Protein AF-A0A1I0ZL30-F1 (afdb_monomer_lite)

Organism: NCBI:txid498292

pLDDT: mean 85.2, std 13.92, range [41.06, 98.5]

Structure (mmCIF, N/CA/C/O backbone):
data_AF-A0A1I0ZL30-F1
#
_entry.id   AF-A0A1I0ZL30-F1
#
loop_
_atom_site.group_PDB
_atom_site.id
_atom_site.type_symbol
_atom_site.label_atom_id
_atom_site.label_alt_id
_atom_site.label_comp_id
_atom_site.label_asym_id
_atom_site.label_entity_id
_atom_site.label_seq_id
_atom_site.pdbx_PDB_ins_code
_atom_site.Cartn_x
_atom_site.Cartn_y
_atom_site.Cartn_z
_atom_site.occupancy
_atom_site.B_iso_or_equiv
_atom_site.auth_seq_id
_atom_site.auth_comp_id
_atom_site.auth_asym_id
_atom_site.auth_atom_id
_atom_site.pdbx_PDB_model_num
ATOM 1 N N . MET A 1 1 ? -20.833 -16.170 14.973 1.00 77.94 1 MET A N 1
ATOM 2 C CA . MET A 1 1 ? -21.174 -15.176 13.922 1.00 77.94 1 MET A CA 1
ATOM 3 C C . MET A 1 1 ? -20.331 -13.897 13.992 1.00 77.94 1 MET A C 1
ATOM 5 O O . MET A 1 1 ? -19.799 -13.516 12.960 1.00 77.94 1 MET A O 1
ATOM 9 N N . LYS A 1 2 ? -20.141 -13.258 15.164 1.00 87.00 2 LYS A N 1
ATOM 10 C CA . LYS A 1 2 ? -19.355 -12.005 15.292 1.00 87.00 2 LYS A CA 1
ATOM 11 C C . LYS A 1 2 ? -17.908 -12.102 14.773 1.00 87.00 2 LYS A C 1
ATOM 13 O O . LYS A 1 2 ? -17.479 -11.229 14.035 1.00 87.00 2 LYS A O 1
ATOM 18 N N . TYR A 1 3 ? -17.199 -13.188 15.087 1.00 92.50 3 TYR A N 1
ATOM 19 C CA . TYR A 1 3 ? -15.837 -13.437 14.593 1.00 92.50 3 TYR A CA 1
ATOM 20 C C . TYR A 1 3 ? -15.750 -13.464 13.061 1.00 92.50 3 TYR A C 1
ATOM 22 O O . TYR A 1 3 ? -14.974 -12.717 12.475 1.00 92.50 3 TYR A O 1
ATOM 30 N N . LEU A 1 4 ? -16.598 -14.269 12.411 1.00 94.44 4 LEU A N 1
ATOM 31 C CA . LEU A 1 4 ? -16.643 -14.367 10.951 1.00 94.44 4 LEU A CA 1
ATOM 32 C C . LEU A 1 4 ? -17.023 -13.027 10.303 1.00 94.44 4 LEU A C 1
ATOM 34 O O . LEU A 1 4 ? -16.406 -12.635 9.320 1.00 94.44 4 LEU A O 1
ATOM 38 N N . LYS A 1 5 ? -17.988 -12.297 10.882 1.00 94.38 5 LYS A N 1
ATOM 39 C CA . LYS A 1 5 ? -18.363 -10.953 10.416 1.00 94.38 5 LYS A CA 1
ATOM 40 C C . LYS A 1 5 ? -17.163 -10.000 10.458 1.00 94.38 5 LYS A C 1
ATOM 42 O O . LYS A 1 5 ? -16.854 -9.392 9.443 1.00 94.38 5 LYS A O 1
ATOM 47 N N . ASN A 1 6 ? -16.468 -9.906 11.594 1.00 94.62 6 ASN A N 1
ATOM 48 C CA . ASN A 1 6 ? -15.282 -9.058 11.746 1.00 94.62 6 ASN A CA 1
ATOM 49 C C . ASN A 1 6 ? -14.181 -9.422 10.744 1.00 94.62 6 ASN A C 1
ATOM 51 O O . ASN A 1 6 ? -13.607 -8.527 10.128 1.00 94.62 6 ASN A O 1
ATOM 55 N N . PHE A 1 7 ? -13.926 -10.720 10.557 1.00 97.06 7 PHE A N 1
ATOM 56 C CA . PHE A 1 7 ? -12.958 -11.202 9.575 1.00 97.06 7 PHE A CA 1
ATOM 57 C C . PHE A 1 7 ? -13.323 -10.759 8.155 1.00 97.06 7 PHE A C 1
ATOM 59 O O . PHE A 1 7 ? -12.504 -10.151 7.476 1.00 97.06 7 PHE A O 1
ATOM 66 N N . ILE A 1 8 ? -14.560 -11.030 7.719 1.00 97.62 8 ILE A N 1
ATOM 67 C CA . ILE A 1 8 ? -15.028 -10.713 6.363 1.00 97.62 8 ILE A CA 1
ATOM 68 C C . ILE A 1 8 ? -15.023 -9.204 6.126 1.00 97.62 8 ILE A C 1
ATOM 70 O O . ILE A 1 8 ? -14.572 -8.760 5.076 1.00 97.62 8 ILE A O 1
ATOM 74 N N . VAL A 1 9 ? -15.489 -8.408 7.091 1.00 96.62 9 VAL A N 1
ATOM 75 C CA . VAL A 1 9 ? -15.477 -6.943 6.975 1.00 96.62 9 VAL A CA 1
ATOM 76 C C . VAL A 1 9 ? -14.044 -6.430 6.857 1.00 96.62 9 VAL A C 1
ATOM 78 O O . VAL A 1 9 ? -13.762 -5.651 5.951 1.00 96.62 9 VAL A O 1
ATOM 81 N N . GLY A 1 10 ? -13.131 -6.902 7.715 1.00 96.88 10 GLY A N 1
ATOM 82 C CA . GLY A 1 10 ? -11.716 -6.541 7.634 1.00 96.88 10 GLY A CA 1
ATOM 83 C C . GLY A 1 10 ? -11.109 -6.906 6.282 1.00 96.88 10 GLY A C 1
ATOM 84 O O . GLY A 1 10 ? -10.516 -6.054 5.626 1.00 96.88 10 GLY A O 1
ATOM 85 N N . PHE A 1 11 ? -11.338 -8.142 5.835 1.00 98.38 11 PHE A N 1
ATOM 86 C CA . PHE A 1 11 ? -10.875 -8.641 4.544 1.00 98.38 11 PHE A CA 1
ATOM 87 C C . PHE A 1 11 ? -11.387 -7.797 3.380 1.00 98.38 11 PHE A C 1
ATOM 89 O O . PHE A 1 11 ? -10.596 -7.363 2.553 1.00 98.38 11 PHE A O 1
ATOM 96 N N . LEU A 1 12 ? -12.693 -7.538 3.301 1.00 98.00 12 LEU A N 1
ATOM 97 C CA . LEU A 1 12 ? -13.276 -6.820 2.169 1.00 98.00 12 LEU A CA 1
ATOM 98 C C . LEU A 1 12 ? -12.811 -5.364 2.113 1.00 98.00 12 LEU A C 1
ATOM 100 O O . LEU A 1 12 ? -12.483 -4.878 1.032 1.00 98.00 12 LEU A O 1
ATOM 104 N N . VAL A 1 13 ? -12.751 -4.680 3.260 1.00 96.44 13 VAL A N 1
ATOM 105 C CA . VAL A 1 13 ? -12.311 -3.278 3.325 1.00 96.44 13 VAL A CA 1
ATOM 106 C C . VAL A 1 13 ? -10.870 -3.139 2.841 1.00 96.44 13 VAL A C 1
ATOM 108 O O . VAL A 1 13 ? -10.593 -2.283 2.000 1.00 96.44 13 VAL A O 1
ATOM 111 N N . SER A 1 14 ? -9.956 -3.989 3.316 1.00 96.75 14 SER A N 1
ATOM 112 C CA . SER A 1 14 ? -8.554 -3.911 2.902 1.00 96.75 14 SER A CA 1
ATOM 113 C C . SER A 1 14 ? -8.317 -4.431 1.487 1.00 96.75 14 SER A C 1
ATOM 115 O O . SER A 1 14 ? -7.538 -3.835 0.745 1.00 96.75 14 SER A O 1
ATOM 117 N N . PHE A 1 15 ? -9.011 -5.499 1.085 1.00 97.75 15 PHE A N 1
ATOM 118 C CA . PHE A 1 15 ? -8.908 -6.069 -0.254 1.00 97.75 15 PHE A CA 1
ATOM 119 C C . PHE A 1 15 ? -9.314 -5.043 -1.304 1.00 97.75 15 PHE A C 1
ATOM 121 O O . PHE A 1 15 ? -8.524 -4.731 -2.192 1.00 97.75 15 PHE A O 1
ATOM 128 N N . VAL A 1 16 ? -10.503 -4.447 -1.160 1.00 95.44 16 VAL A N 1
ATOM 129 C CA . VAL A 1 16 ? -10.980 -3.399 -2.071 1.00 95.44 16 VAL A CA 1
ATOM 130 C C . VAL A 1 16 ? -10.087 -2.163 -1.986 1.00 95.44 16 VAL A C 1
ATOM 132 O O . VAL A 1 16 ? -9.737 -1.599 -3.020 1.00 95.44 16 VAL A O 1
ATOM 135 N N . GLY A 1 17 ? -9.657 -1.774 -0.782 1.00 91.25 17 GLY A N 1
ATOM 136 C CA . GLY A 1 17 ? -8.739 -0.650 -0.580 1.00 91.25 17 GLY A CA 1
ATOM 137 C C . GLY A 1 17 ? -7.366 -0.828 -1.239 1.00 91.25 17 GLY A C 1
ATOM 138 O O . GLY A 1 17 ? -6.707 0.169 -1.525 1.00 91.25 17 GLY A O 1
ATOM 139 N N . SER A 1 18 ? -6.958 -2.067 -1.531 1.00 93.94 18 SER A N 1
ATOM 140 C CA . SER A 1 18 ? -5.658 -2.397 -2.135 1.00 93.94 18 SER A CA 1
ATOM 141 C C . SER A 1 18 ? -5.681 -2.503 -3.663 1.00 93.94 18 SER A C 1
ATOM 143 O O . SER A 1 18 ? -4.618 -2.575 -4.279 1.00 93.94 18 SER A O 1
ATOM 145 N N . ILE A 1 19 ? -6.868 -2.502 -4.283 1.00 89.62 19 ILE A N 1
ATOM 146 C CA . ILE A 1 19 ? -7.044 -2.578 -5.745 1.00 89.62 19 ILE A CA 1
ATOM 147 C C . ILE A 1 19 ? -6.685 -1.267 -6.471 1.00 89.62 19 ILE A C 1
ATOM 149 O O . ILE A 1 19 ? -6.142 -1.340 -7.575 1.00 89.62 19 ILE A O 1
ATOM 153 N N . PRO A 1 20 ? -6.963 -0.062 -5.932 1.00 87.00 20 PRO A N 1
ATOM 154 C CA . PRO A 1 20 ? -6.479 1.170 -6.541 1.00 87.00 20 PRO A CA 1
ATOM 155 C C . PRO A 1 20 ? -4.953 1.152 -6.706 1.00 87.00 20 PRO A C 1
ATOM 157 O O . PRO A 1 20 ? -4.204 0.828 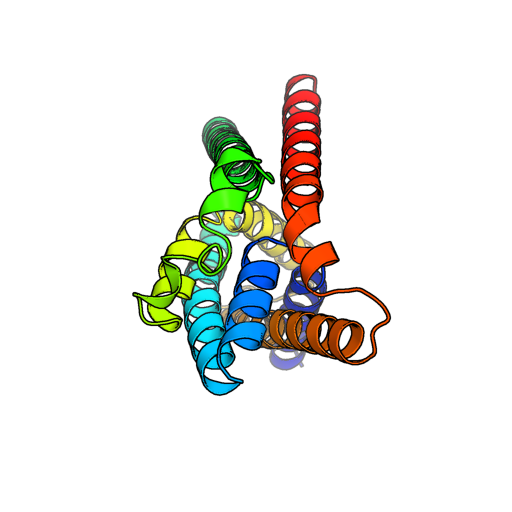-5.781 1.00 87.00 20 PRO A O 1
ATOM 160 N N . LEU A 1 21 ? -4.474 1.507 -7.900 1.00 86.06 21 LEU A N 1
ATOM 161 C CA . LEU A 1 21 ? -3.046 1.492 -8.199 1.00 86.06 21 LEU A CA 1
ATOM 162 C C . LEU A 1 21 ? -2.310 2.566 -7.383 1.00 86.06 21 LEU A C 1
ATOM 164 O O . LEU A 1 21 ? -2.476 3.763 -7.608 1.00 86.06 21 LEU A O 1
ATOM 168 N N . GLY A 1 22 ? -1.478 2.118 -6.444 1.00 87.81 22 GLY A N 1
ATOM 169 C CA . GLY A 1 22 ? -0.572 2.945 -5.650 1.00 87.81 22 GLY A CA 1
ATOM 170 C C . GLY A 1 22 ? 0.893 2.584 -5.893 1.00 87.81 22 GLY A C 1
ATOM 171 O O . GLY A 1 22 ? 1.206 1.639 -6.619 1.00 87.81 22 GLY A O 1
ATOM 172 N N . TYR A 1 23 ? 1.811 3.319 -5.260 1.00 87.19 23 TYR A N 1
ATOM 173 C CA . TYR A 1 23 ? 3.247 3.122 -5.492 1.00 87.19 23 TYR A CA 1
ATOM 174 C C . TYR A 1 23 ? 3.752 1.769 -4.992 1.00 87.19 23 TYR A C 1
ATOM 176 O O . TYR A 1 23 ? 4.604 1.170 -5.639 1.00 87.19 23 TYR A O 1
ATOM 184 N N . LEU A 1 24 ? 3.184 1.252 -3.899 1.00 93.44 24 LEU A N 1
ATOM 185 C CA . LEU A 1 24 ? 3.516 -0.081 -3.394 1.00 93.44 24 LEU A CA 1
ATOM 186 C C . LEU A 1 24 ? 3.143 -1.171 -4.409 1.00 93.44 24 LEU A C 1
ATOM 188 O O . LEU A 1 24 ? 3.948 -2.039 -4.730 1.00 93.44 24 LEU A O 1
ATOM 192 N N . ASN A 1 25 ? 1.946 -1.075 -4.990 1.00 94.31 25 ASN A N 1
ATOM 193 C CA . ASN A 1 25 ? 1.480 -2.005 -6.017 1.00 94.31 25 ASN A CA 1
ATOM 194 C C . ASN A 1 25 ? 2.355 -1.952 -7.274 1.00 94.31 25 ASN A C 1
ATOM 196 O O . ASN A 1 25 ? 2.750 -2.989 -7.800 1.00 94.31 25 ASN A O 1
ATOM 200 N N . PHE A 1 26 ? 2.704 -0.746 -7.728 1.00 91.19 26 PHE A N 1
ATOM 201 C CA . PHE A 1 26 ? 3.588 -0.572 -8.877 1.00 91.19 26 PHE A CA 1
ATOM 202 C C . PHE A 1 26 ? 4.988 -1.151 -8.630 1.00 91.19 26 PHE A C 1
ATOM 204 O O . PHE A 1 26 ? 5.529 -1.846 -9.484 1.00 91.19 26 PHE A O 1
ATOM 211 N N . ILE A 1 27 ? 5.564 -0.929 -7.448 1.00 91.50 27 ILE A N 1
ATOM 212 C CA . ILE A 1 27 ? 6.877 -1.486 -7.104 1.00 91.50 27 ILE A CA 1
ATOM 213 C C . ILE A 1 27 ? 6.812 -3.014 -6.998 1.00 91.50 27 ILE A C 1
ATOM 215 O O . ILE A 1 27 ? 7.712 -3.690 -7.489 1.00 91.50 27 ILE A O 1
ATOM 219 N N . GLY A 1 28 ? 5.732 -3.574 -6.445 1.00 94.81 28 GLY A N 1
ATOM 220 C CA . GLY A 1 28 ? 5.484 -5.018 -6.472 1.00 94.81 28 GLY A CA 1
ATOM 221 C C . GLY A 1 28 ? 5.414 -5.576 -7.898 1.00 94.81 28 GLY A C 1
ATOM 222 O O . GLY A 1 28 ? 6.017 -6.609 -8.188 1.00 94.81 28 GLY A O 1
ATOM 223 N N . PHE A 1 29 ? 4.749 -4.863 -8.810 1.00 93.38 29 PHE A N 1
ATOM 224 C CA . PHE A 1 29 ? 4.714 -5.199 -10.234 1.00 93.38 29 PHE A CA 1
ATOM 225 C C . PHE A 1 29 ? 6.105 -5.172 -10.880 1.00 93.38 29 PHE A C 1
ATOM 227 O O . PHE A 1 29 ? 6.477 -6.136 -11.541 1.00 93.38 29 PHE A O 1
ATOM 234 N N . GLU A 1 30 ? 6.910 -4.140 -10.627 1.00 89.50 30 GLU A N 1
ATOM 235 C CA . GLU A 1 30 ? 8.287 -4.041 -11.126 1.00 89.50 30 GLU A CA 1
ATOM 236 C C . GLU A 1 30 ? 9.196 -5.155 -10.583 1.00 89.50 30 GLU A C 1
ATOM 238 O O . GLU A 1 30 ? 9.973 -5.744 -11.340 1.00 89.50 30 GLU A O 1
ATOM 243 N N . ILE A 1 31 ? 9.076 -5.486 -9.291 1.00 92.06 31 ILE A N 1
ATOM 244 C CA . ILE A 1 31 ? 9.780 -6.622 -8.680 1.00 92.06 31 ILE A CA 1
ATOM 245 C C . ILE A 1 31 ? 9.381 -7.910 -9.397 1.00 92.06 31 ILE A C 1
ATOM 247 O O . ILE A 1 31 ? 10.257 -8.667 -9.814 1.00 92.06 31 ILE A O 1
ATOM 251 N N . TYR A 1 32 ? 8.084 -8.154 -9.594 1.00 93.56 32 TYR A N 1
ATOM 252 C CA . TYR A 1 32 ? 7.618 -9.369 -10.257 1.00 93.56 32 TYR A CA 1
ATOM 253 C C . TYR A 1 32 ? 8.062 -9.448 -11.724 1.00 93.56 32 TYR A C 1
ATOM 255 O O . TYR A 1 32 ? 8.472 -10.513 -12.179 1.00 93.56 32 TYR A O 1
ATOM 263 N N . ASN A 1 33 ? 8.054 -8.320 -12.440 1.00 88.69 33 ASN A N 1
ATOM 264 C CA . ASN A 1 33 ? 8.505 -8.223 -13.828 1.00 88.69 33 ASN A CA 1
ATOM 265 C C . ASN A 1 33 ? 9.986 -8.572 -14.008 1.00 88.69 33 ASN A C 1
ATOM 267 O O . ASN A 1 33 ? 10.346 -9.179 -15.013 1.00 88.69 33 ASN A O 1
ATOM 271 N N . LYS A 1 34 ? 10.839 -8.180 -13.056 1.00 87.50 34 LYS A N 1
ATOM 272 C CA . LYS A 1 34 ? 12.303 -8.319 -13.159 1.00 87.50 34 LYS A CA 1
ATOM 273 C C . LYS A 1 34 ? 12.871 -9.539 -12.454 1.00 87.50 34 LYS A C 1
ATOM 275 O O . LYS A 1 34 ? 14.036 -9.866 -12.650 1.00 87.50 34 LYS A O 1
ATOM 280 N N . SER A 1 35 ? 12.082 -10.174 -11.596 1.00 88.94 35 SER A N 1
ATOM 281 C CA . SER A 1 35 ? 12.527 -11.308 -10.794 1.00 88.94 35 SER A CA 1
ATOM 282 C C . SER A 1 35 ? 11.561 -12.484 -10.921 1.00 88.94 35 SER A C 1
ATOM 284 O O . SER A 1 35 ? 11.453 -13.077 -11.990 1.00 88.94 35 SER A O 1
ATOM 286 N N . ASN A 1 36 ? 10.894 -12.877 -9.839 1.00 92.69 36 ASN A N 1
ATOM 287 C CA . ASN A 1 36 ? 9.983 -14.009 -9.820 1.00 92.69 36 ASN A CA 1
ATOM 288 C C . ASN A 1 36 ? 8.890 -13.837 -8.758 1.00 92.69 36 ASN A C 1
ATOM 290 O O . ASN A 1 36 ? 8.879 -12.892 -7.967 1.00 92.69 36 ASN A O 1
ATOM 294 N N . PHE A 1 37 ? 7.957 -14.786 -8.750 1.00 96.31 37 PHE A N 1
ATOM 295 C CA . PHE A 1 37 ? 6.819 -14.785 -7.837 1.00 96.31 37 PHE A CA 1
ATOM 296 C C . PHE A 1 37 ? 7.241 -14.819 -6.362 1.00 96.31 37 PHE A C 1
ATOM 298 O O . PHE A 1 37 ? 6.662 -14.117 -5.541 1.00 96.31 37 PHE A O 1
ATOM 305 N N . THR A 1 38 ? 8.288 -15.568 -6.016 1.00 97.06 38 THR A N 1
ATOM 306 C CA . THR A 1 38 ? 8.783 -15.664 -4.635 1.00 97.06 38 THR A CA 1
ATOM 307 C C . THR A 1 38 ? 9.262 -14.311 -4.108 1.00 97.06 38 THR A C 1
ATOM 309 O O . THR A 1 38 ? 8.951 -13.942 -2.978 1.00 97.06 38 THR A O 1
ATOM 312 N N . GLN A 1 39 ? 9.961 -13.531 -4.936 1.00 96.06 39 GLN A N 1
ATOM 313 C CA . GLN A 1 39 ? 10.405 -12.186 -4.561 1.00 96.06 39 GLN A CA 1
ATOM 314 C C . GLN A 1 39 ? 9.237 -11.210 -4.377 1.00 96.06 39 GLN A C 1
ATOM 316 O O . GLN A 1 39 ? 9.262 -10.394 -3.453 1.00 96.06 39 GLN A O 1
ATOM 321 N N . LEU A 1 40 ? 8.183 -11.334 -5.192 1.00 97.12 40 LEU A N 1
ATOM 322 C CA . LEU A 1 40 ? 6.933 -10.603 -4.979 1.00 97.12 40 LEU A CA 1
ATOM 323 C C . LEU A 1 40 ? 6.310 -10.953 -3.621 1.00 97.12 40 LEU A C 1
ATOM 325 O O . LEU A 1 40 ? 5.929 -10.050 -2.881 1.00 97.12 40 LEU A O 1
ATOM 329 N N . LEU A 1 41 ? 6.239 -12.239 -3.259 1.00 98.44 41 LEU A N 1
ATOM 330 C CA . LEU A 1 41 ? 5.687 -12.652 -1.965 1.00 98.44 41 LEU A CA 1
ATOM 331 C C . LEU A 1 41 ? 6.482 -12.051 -0.801 1.00 98.44 41 LEU A C 1
ATOM 333 O O . LEU A 1 41 ? 5.879 -11.492 0.112 1.00 98.44 41 LEU A O 1
ATOM 337 N N . TYR A 1 42 ? 7.818 -12.101 -0.845 1.00 98.06 42 TYR A N 1
ATOM 338 C CA . TYR A 1 42 ? 8.657 -11.475 0.181 1.00 98.06 42 TYR A CA 1
ATOM 339 C C . TYR A 1 42 ? 8.396 -9.975 0.307 1.00 98.06 42 TYR A C 1
ATOM 341 O O . TYR A 1 42 ? 8.238 -9.476 1.420 1.00 98.06 42 TYR A O 1
ATOM 349 N N . TYR A 1 43 ? 8.297 -9.268 -0.818 1.00 97.75 43 TYR A N 1
ATOM 350 C CA . TYR A 1 43 ? 7.935 -7.856 -0.827 1.00 97.75 43 TYR A CA 1
ATOM 351 C C . TYR A 1 43 ? 6.577 -7.597 -0.160 1.00 97.75 43 TYR A C 1
ATOM 353 O O . TYR A 1 43 ? 6.487 -6.767 0.746 1.00 97.75 43 TYR A O 1
ATOM 361 N N . LEU A 1 44 ? 5.539 -8.343 -0.551 1.00 98.31 44 LEU A N 1
ATOM 362 C CA . LEU A 1 44 ? 4.193 -8.191 0.004 1.00 98.31 44 LEU A CA 1
ATOM 363 C C . LEU A 1 44 ? 4.139 -8.519 1.499 1.00 98.31 44 LEU A C 1
ATOM 365 O O . LEU A 1 44 ? 3.461 -7.816 2.242 1.00 98.31 44 LEU A O 1
ATOM 369 N N . PHE A 1 45 ? 4.888 -9.520 1.974 1.00 98.38 45 PHE A N 1
ATOM 370 C CA . PHE A 1 45 ? 5.006 -9.782 3.411 1.00 98.38 45 PHE A CA 1
ATOM 371 C C . PHE A 1 45 ? 5.617 -8.596 4.160 1.00 98.38 45 PHE A C 1
ATOM 373 O O . PHE A 1 45 ? 5.109 -8.223 5.216 1.00 98.38 45 PHE A O 1
ATOM 380 N N . GLY A 1 46 ? 6.658 -7.965 3.608 1.00 98.00 46 GLY A N 1
ATOM 381 C CA . GLY A 1 46 ? 7.231 -6.747 4.182 1.00 98.00 46 GLY A CA 1
ATOM 382 C C . GLY A 1 46 ? 6.205 -5.613 4.273 1.00 98.00 46 GLY A C 1
ATOM 383 O O . GLY A 1 46 ? 6.067 -4.983 5.319 1.00 98.00 46 GLY A O 1
ATOM 384 N N . VAL A 1 47 ? 5.429 -5.391 3.208 1.00 97.88 47 VAL A N 1
ATOM 385 C CA . VAL A 1 47 ? 4.366 -4.371 3.198 1.00 97.88 47 VAL A CA 1
ATOM 386 C C . VAL A 1 47 ? 3.312 -4.655 4.270 1.00 97.88 47 VAL A C 1
ATOM 388 O O . VAL A 1 47 ? 3.016 -3.804 5.109 1.00 97.88 47 VAL A O 1
ATOM 391 N N . VAL A 1 48 ? 2.782 -5.876 4.284 1.00 97.69 48 VAL A N 1
ATOM 392 C CA . VAL A 1 48 ? 1.661 -6.254 5.148 1.00 97.69 48 VAL A CA 1
ATOM 393 C C . VAL A 1 48 ? 2.049 -6.266 6.632 1.00 97.69 48 VAL A C 1
ATOM 395 O O . VAL A 1 48 ? 1.205 -5.974 7.473 1.00 97.69 48 VAL A O 1
ATOM 398 N N . ILE A 1 49 ? 3.315 -6.527 6.985 1.00 97.69 49 ILE A N 1
ATOM 399 C CA . ILE A 1 49 ? 3.790 -6.415 8.377 1.00 97.69 49 ILE A CA 1
ATOM 400 C C . ILE A 1 49 ? 3.680 -4.977 8.889 1.00 97.69 49 ILE A C 1
ATOM 402 O O . ILE A 1 49 ? 3.178 -4.754 9.992 1.00 97.69 49 ILE A O 1
ATOM 406 N N . ILE A 1 50 ? 4.131 -3.994 8.108 1.00 97.75 50 ILE A N 1
ATOM 407 C CA . ILE A 1 50 ? 4.029 -2.587 8.518 1.00 97.75 50 ILE A CA 1
ATOM 408 C C . ILE A 1 50 ? 2.572 -2.157 8.581 1.00 97.75 50 ILE A C 1
ATOM 410 O O . ILE A 1 50 ? 2.155 -1.511 9.542 1.00 97.75 50 ILE A O 1
ATOM 414 N N . GLU A 1 51 ? 1.778 -2.558 7.596 1.00 95.81 51 GLU A N 1
ATOM 415 C CA . GLU A 1 51 ? 0.357 -2.255 7.593 1.00 95.81 51 GLU A CA 1
ATOM 416 C C . GLU A 1 51 ? -0.359 -2.876 8.801 1.00 95.81 51 GLU A C 1
ATOM 418 O O . GLU A 1 51 ? -1.137 -2.192 9.460 1.00 95.81 51 GLU A O 1
ATOM 423 N N . ALA A 1 52 ? -0.022 -4.106 9.202 1.00 95.81 52 ALA A N 1
ATOM 424 C CA . ALA A 1 52 ? -0.534 -4.720 10.428 1.00 95.81 52 ALA A CA 1
ATOM 425 C C . ALA A 1 52 ? -0.239 -3.870 11.676 1.00 95.81 52 ALA A C 1
ATOM 427 O O . ALA A 1 52 ? -1.112 -3.716 12.536 1.00 95.81 52 ALA A O 1
ATOM 428 N N . ILE A 1 53 ? 0.961 -3.285 11.772 1.00 95.75 53 ILE A N 1
ATOM 429 C CA . ILE A 1 53 ? 1.344 -2.382 12.868 1.00 95.75 53 ILE A CA 1
ATOM 430 C C . ILE A 1 53 ? 0.492 -1.108 12.834 1.00 95.75 53 ILE A C 1
ATOM 432 O O . ILE A 1 53 ? -0.030 -0.692 13.874 1.00 95.75 53 ILE A O 1
ATOM 436 N N . VAL A 1 54 ? 0.311 -0.501 11.656 1.00 94.56 54 VAL A N 1
ATOM 437 C CA . VAL A 1 54 ? -0.502 0.714 11.482 1.00 94.56 54 VAL A CA 1
ATOM 438 C C . VAL A 1 54 ? -1.967 0.440 11.820 1.00 94.56 54 VAL A C 1
ATOM 440 O O . VAL A 1 54 ? -2.557 1.174 12.612 1.00 94.56 54 VAL A O 1
ATOM 443 N N . ILE A 1 55 ? -2.556 -0.633 11.291 1.00 94.06 55 ILE A N 1
ATOM 444 C CA . ILE A 1 55 ? -3.945 -1.030 11.557 1.00 94.06 55 ILE A CA 1
ATOM 445 C C . ILE A 1 55 ? -4.141 -1.301 13.042 1.00 94.06 55 ILE A C 1
ATOM 447 O O . ILE A 1 55 ? -5.065 -0.759 13.639 1.00 94.06 55 ILE A O 1
ATOM 451 N N . SER A 1 56 ? -3.260 -2.094 13.6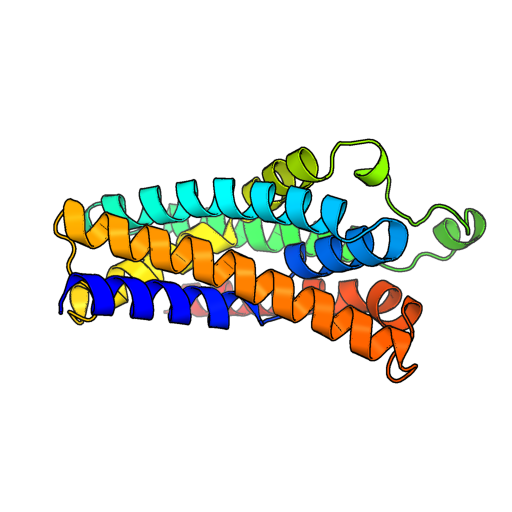56 1.00 92.31 56 SER A N 1
ATOM 452 C CA . SER A 1 56 ? -3.363 -2.422 15.080 1.00 92.31 56 SER A CA 1
ATOM 453 C C . SER A 1 56 ? -3.292 -1.158 15.929 1.00 92.31 56 SER A C 1
ATOM 455 O O . SER A 1 56 ? -4.148 -0.933 16.783 1.00 92.31 56 SER A O 1
ATOM 457 N N . SER A 1 57 ? -2.318 -0.290 15.647 1.00 90.25 57 SER A N 1
ATOM 458 C CA . SER A 1 57 ? -2.163 0.983 16.349 1.00 90.25 57 SER A CA 1
ATOM 459 C C . SER A 1 57 ? -3.418 1.841 16.189 1.00 90.25 57 SER A C 1
ATOM 461 O O . SER A 1 57 ? -4.053 2.207 17.174 1.00 90.25 57 SER A O 1
ATOM 463 N N . THR A 1 58 ? -3.837 2.114 14.956 1.00 89.25 58 THR A N 1
ATOM 464 C CA . THR A 1 58 ? -5.011 2.955 14.685 1.00 89.25 58 THR A CA 1
ATOM 465 C C . THR A 1 58 ? -6.305 2.362 15.238 1.00 89.25 58 THR A C 1
ATOM 467 O O . THR A 1 58 ? -7.155 3.128 15.667 1.00 89.25 58 THR A O 1
ATOM 470 N N . PHE A 1 59 ? -6.459 1.038 15.296 1.00 87.88 59 PHE A N 1
ATOM 471 C CA . PHE A 1 59 ? -7.637 0.375 15.860 1.00 87.88 59 PHE A CA 1
ATOM 472 C C . PHE A 1 59 ? -7.730 0.573 17.377 1.00 87.88 59 PHE A C 1
ATOM 474 O O . PHE A 1 59 ? -8.756 1.024 17.881 1.00 87.88 59 PHE A O 1
ATOM 481 N N . TYR A 1 60 ? -6.644 0.321 18.117 1.00 82.44 60 TYR A N 1
ATOM 482 C CA . TYR A 1 60 ? -6.632 0.509 19.575 1.00 82.44 60 TYR A CA 1
ATOM 483 C C . TYR A 1 60 ? -6.642 1.985 19.992 1.00 82.44 60 TYR A C 1
ATOM 485 O O . TYR A 1 60 ? -7.105 2.322 21.085 1.00 82.44 60 TYR A O 1
ATOM 493 N N . PHE A 1 61 ? -6.153 2.873 19.125 1.00 78.00 61 PHE A N 1
ATOM 494 C CA . PHE A 1 61 ? -6.152 4.314 19.350 1.00 78.00 61 PHE A CA 1
ATOM 495 C C . PHE A 1 61 ? -7.368 5.042 18.760 1.00 78.00 61 PHE A C 1
ATOM 497 O O . PHE A 1 61 ? -7.546 6.217 19.077 1.00 78.00 61 PHE A O 1
ATOM 504 N N . ALA A 1 62 ? -8.225 4.375 17.977 1.00 67.44 62 ALA A N 1
ATOM 505 C CA . ALA A 1 62 ? -9.358 4.979 17.263 1.00 67.44 62 ALA A CA 1
ATOM 506 C C . ALA A 1 62 ? -10.260 5.826 18.174 1.00 67.44 62 ALA A C 1
ATOM 508 O O . ALA A 1 62 ? -10.628 6.939 17.815 1.00 67.44 62 ALA A O 1
ATOM 509 N N . ASN A 1 63 ? -10.534 5.339 19.389 1.00 56.91 63 ASN A N 1
ATOM 510 C CA . ASN A 1 63 ? -11.403 6.021 20.355 1.00 56.91 63 ASN A CA 1
ATOM 511 C C . ASN A 1 63 ? -10.655 6.983 21.296 1.00 56.91 63 ASN A C 1
ATOM 513 O O . ASN A 1 63 ? -11.287 7.730 22.036 1.00 56.91 63 ASN A O 1
ATOM 517 N N . LYS A 1 64 ? -9.315 6.958 21.309 1.00 54.91 64 LYS A N 1
ATOM 518 C CA . LYS A 1 64 ? -8.478 7.803 22.187 1.00 54.91 64 LYS A CA 1
ATOM 519 C C . LYS A 1 64 ? -7.880 9.003 21.461 1.00 54.91 64 LYS A C 1
ATOM 521 O O . LYS A 1 64 ? -7.557 10.005 22.091 1.00 54.91 64 LYS A O 1
ATOM 526 N N . LEU A 1 65 ? -7.734 8.909 20.144 1.00 53.12 65 LEU A N 1
ATOM 527 C CA . LEU A 1 65 ? -7.242 9.975 19.290 1.00 53.12 65 LEU A CA 1
ATOM 528 C C . LEU A 1 65 ? -8.415 10.569 18.513 1.00 53.12 65 LEU A C 1
ATOM 530 O O . LEU A 1 65 ? -8.664 10.218 17.363 1.00 53.12 65 LEU A O 1
ATOM 534 N N . LEU A 1 66 ? -9.076 11.565 19.113 1.00 56.84 66 LEU A N 1
ATOM 535 C CA . LEU A 1 66 ? -9.600 12.667 18.308 1.00 56.84 66 LEU A CA 1
ATOM 536 C C . LEU A 1 66 ? -8.384 13.225 17.566 1.00 56.84 66 LEU A C 1
ATOM 538 O O . LEU A 1 66 ? -7.553 13.897 18.179 1.00 56.84 66 LEU A O 1
ATOM 542 N N . LEU A 1 67 ? -8.200 12.828 16.300 1.00 61.28 67 LEU A N 1
ATOM 543 C CA . LEU A 1 67 ? -7.026 13.193 15.512 1.00 61.28 67 LEU A CA 1
ATOM 544 C C . LEU A 1 67 ? -6.831 14.700 15.619 1.00 61.28 67 LEU A C 1
ATOM 546 O O . LEU A 1 67 ? -7.610 15.470 15.054 1.00 61.28 67 LEU A O 1
ATOM 550 N N . ASN A 1 68 ? -5.796 15.111 16.358 1.00 70.88 68 ASN A N 1
ATOM 551 C CA . ASN A 1 68 ? -5.490 16.518 16.535 1.00 70.88 68 ASN A CA 1
ATOM 552 C C . ASN A 1 68 ? -5.389 17.127 15.128 1.00 70.88 68 ASN A C 1
ATOM 554 O O . ASN A 1 68 ? -4.586 16.635 14.323 1.00 70.88 68 ASN A O 1
ATOM 558 N N . PRO A 1 69 ? -6.180 18.161 14.797 1.00 75.19 69 PRO A N 1
ATOM 559 C CA . PRO A 1 69 ? -6.223 18.707 13.445 1.00 75.19 69 PRO A CA 1
ATOM 560 C C . PRO A 1 69 ? -4.832 19.132 12.950 1.00 75.19 69 PRO A C 1
ATOM 562 O O . PRO A 1 69 ? -4.547 19.034 11.755 1.00 75.19 69 PRO A O 1
ATOM 565 N N . LYS A 1 70 ? -3.918 19.508 13.862 1.00 80.62 70 LYS A N 1
ATOM 566 C CA . LYS A 1 70 ? -2.507 19.775 13.544 1.00 80.62 70 LYS A CA 1
ATOM 567 C C . LYS A 1 70 ? -1.763 18.516 13.081 1.00 80.62 70 LYS A C 1
ATOM 569 O O . LYS A 1 70 ? -1.080 18.565 12.064 1.00 80.62 70 LYS A O 1
ATOM 574 N N . LEU A 1 71 ? -1.920 17.387 13.775 1.00 76.62 71 LEU A N 1
ATOM 575 C CA . LEU A 1 71 ? -1.273 16.120 13.415 1.00 76.62 71 LEU A CA 1
ATOM 576 C C . LEU A 1 71 ? -1.803 15.579 12.079 1.00 76.62 71 LEU A C 1
ATOM 578 O O . LEU A 1 71 ? -1.011 15.239 11.203 1.00 76.62 71 LEU A O 1
ATOM 582 N N . LYS A 1 72 ? -3.130 15.592 11.878 1.00 76.50 72 LYS A N 1
ATOM 583 C CA . LYS A 1 72 ? -3.755 15.210 10.597 1.00 76.50 72 LYS A CA 1
ATOM 584 C C . LYS A 1 72 ? -3.208 16.049 9.436 1.00 76.50 72 LYS A C 1
ATOM 586 O O . LYS A 1 72 ? -2.903 15.514 8.369 1.00 76.50 72 LYS A O 1
ATOM 591 N N . LYS A 1 73 ? -3.038 17.357 9.655 1.00 83.75 73 LYS A N 1
ATOM 592 C CA . LYS A 1 73 ? -2.443 18.281 8.682 1.00 83.75 73 LYS A CA 1
ATOM 593 C C . LYS A 1 73 ? -0.989 17.920 8.363 1.00 83.75 73 LYS A C 1
ATOM 595 O O . LYS A 1 73 ? -0.651 17.879 7.185 1.00 83.75 73 LYS A O 1
ATOM 600 N N . TYR A 1 74 ? -0.150 17.631 9.361 1.00 85.88 74 TYR A N 1
ATOM 601 C CA . TYR A 1 74 ? 1.248 17.242 9.126 1.00 85.88 74 TYR A CA 1
ATOM 602 C C . TYR A 1 74 ? 1.372 15.933 8.346 1.00 85.88 74 TYR A C 1
ATOM 604 O O . TYR A 1 74 ? 2.113 15.885 7.369 1.00 85.88 74 TYR A O 1
ATOM 612 N N . ILE A 1 75 ? 0.591 14.915 8.713 1.00 83.12 75 ILE A N 1
ATOM 613 C CA . ILE A 1 75 ? 0.553 13.631 8.000 1.00 83.12 75 ILE A CA 1
ATOM 614 C C . ILE A 1 75 ? 0.146 13.830 6.531 1.00 83.12 75 ILE A C 1
ATOM 616 O O . ILE A 1 75 ? 0.762 13.261 5.628 1.00 83.12 75 ILE A O 1
ATOM 620 N N . SER A 1 76 ? -0.858 14.678 6.284 1.00 85.06 76 SER A N 1
ATOM 621 C CA . SER A 1 76 ? -1.322 14.987 4.925 1.00 85.06 76 SER A CA 1
ATOM 622 C C . SER A 1 76 ? -0.243 15.708 4.110 1.00 85.06 76 SER A C 1
ATOM 624 O O . SER A 1 76 ? 0.012 15.338 2.970 1.00 85.06 76 SER A O 1
ATOM 626 N N . ILE A 1 77 ? 0.429 16.706 4.698 1.00 88.88 77 ILE A N 1
ATOM 627 C CA . ILE A 1 77 ? 1.521 17.437 4.033 1.00 88.88 77 ILE A CA 1
ATOM 628 C C . ILE A 1 77 ? 2.679 16.493 3.701 1.00 88.88 77 ILE A C 1
ATOM 630 O O . ILE A 1 77 ? 3.156 16.508 2.570 1.00 88.88 77 ILE A O 1
ATOM 634 N N . PHE A 1 78 ? 3.101 15.653 4.650 1.00 87.94 78 PHE A N 1
ATOM 635 C CA . PHE A 1 78 ? 4.168 14.681 4.416 1.00 87.94 78 PHE A CA 1
ATOM 636 C C . PHE A 1 78 ? 3.814 13.724 3.270 1.00 87.94 78 PHE A C 1
ATOM 638 O O . PHE A 1 78 ? 4.629 13.514 2.377 1.00 87.94 78 PHE A O 1
ATOM 645 N N . SER A 1 79 ? 2.583 13.203 3.250 1.00 85.62 79 SER A N 1
ATOM 646 C CA . SER A 1 79 ? 2.112 12.294 2.193 1.00 85.62 79 SER A CA 1
ATOM 647 C C . SER A 1 79 ? 2.139 12.952 0.809 1.00 85.62 79 SER A C 1
ATOM 649 O O . SER A 1 79 ? 2.599 12.338 -0.150 1.00 85.62 79 SER A O 1
ATOM 651 N N . ILE A 1 80 ? 1.724 14.222 0.710 1.00 89.44 80 ILE A N 1
ATOM 652 C CA . ILE A 1 80 ? 1.791 15.001 -0.537 1.00 89.44 80 ILE A CA 1
ATOM 653 C C . ILE A 1 80 ? 3.247 15.170 -0.990 1.00 89.44 80 ILE A C 1
ATOM 655 O O . ILE A 1 80 ? 3.559 14.900 -2.148 1.00 89.44 80 ILE A O 1
ATOM 659 N N . VAL A 1 81 ? 4.144 15.585 -0.086 1.00 91.00 81 VAL A N 1
ATOM 660 C CA . VAL A 1 81 ? 5.576 15.764 -0.392 1.00 91.00 81 VAL A CA 1
ATOM 661 C C . VAL A 1 81 ? 6.199 14.449 -0.862 1.00 91.00 81 VAL A C 1
ATOM 663 O O . VAL A 1 81 ? 6.923 14.431 -1.855 1.00 91.00 81 VAL A O 1
ATOM 666 N N . PHE A 1 82 ? 5.874 13.342 -0.198 1.00 87.00 82 PHE A N 1
ATOM 667 C CA . PHE A 1 82 ? 6.354 12.016 -0.564 1.00 87.00 82 PHE A CA 1
ATOM 668 C C . PHE A 1 82 ? 5.844 11.564 -1.942 1.00 87.00 82 PHE A C 1
ATOM 670 O O . PHE A 1 82 ? 6.628 11.074 -2.752 1.00 87.00 82 PHE A O 1
ATOM 677 N N . LEU A 1 83 ? 4.563 11.782 -2.260 1.00 87.19 83 LEU A N 1
ATOM 678 C CA . LEU A 1 83 ? 4.015 11.469 -3.586 1.00 87.19 83 LEU A CA 1
ATOM 679 C C . LEU A 1 83 ? 4.653 12.310 -4.696 1.00 87.19 83 LEU A C 1
ATOM 681 O O . LEU A 1 83 ? 4.936 11.778 -5.766 1.00 87.19 83 LEU A O 1
ATOM 685 N N . ILE A 1 84 ? 4.925 13.594 -4.440 1.00 90.31 84 ILE A N 1
ATOM 686 C CA . ILE A 1 84 ? 5.662 14.456 -5.377 1.00 90.31 84 ILE A CA 1
ATOM 687 C C . ILE A 1 84 ? 7.082 13.922 -5.582 1.00 90.31 84 ILE A C 1
ATOM 689 O O . ILE A 1 84 ? 7.530 13.813 -6.721 1.00 90.31 84 ILE A O 1
ATOM 693 N N . PHE A 1 85 ? 7.776 13.543 -4.505 1.00 88.25 85 PHE A N 1
ATOM 694 C CA . PHE A 1 85 ? 9.106 12.939 -4.591 1.00 88.25 85 PHE A CA 1
ATOM 695 C C . PHE A 1 85 ? 9.098 11.667 -5.452 1.00 88.25 85 PHE A C 1
ATOM 697 O O . PHE A 1 85 ? 9.921 11.538 -6.357 1.00 88.25 85 PHE A O 1
ATOM 704 N N . ILE A 1 86 ? 8.137 10.763 -5.235 1.00 83.44 86 ILE A N 1
ATOM 705 C CA . ILE A 1 86 ? 7.978 9.555 -6.055 1.00 83.44 86 ILE A CA 1
ATOM 706 C C . ILE A 1 86 ? 7.662 9.913 -7.517 1.00 83.44 86 ILE A C 1
ATOM 708 O O . ILE A 1 86 ? 8.235 9.314 -8.427 1.00 83.44 86 ILE A O 1
ATOM 712 N N . ALA A 1 87 ? 6.780 10.885 -7.767 1.00 87.69 87 ALA A N 1
ATOM 713 C CA . ALA A 1 87 ? 6.460 11.323 -9.123 1.00 87.69 87 ALA A CA 1
ATOM 714 C C . ALA A 1 87 ? 7.709 11.842 -9.856 1.00 87.69 87 ALA A C 1
ATOM 716 O O . ALA A 1 87 ? 7.963 11.439 -10.985 1.00 87.69 87 ALA A O 1
ATOM 717 N N . ILE A 1 88 ? 8.533 12.663 -9.196 1.00 86.62 88 ILE A N 1
ATOM 718 C CA . ILE A 1 88 ? 9.805 13.153 -9.748 1.00 86.62 88 ILE A CA 1
ATOM 719 C C . ILE A 1 88 ? 10.786 11.995 -9.978 1.00 86.62 88 ILE A C 1
ATOM 721 O O . ILE A 1 88 ? 11.463 11.953 -11.005 1.00 86.62 88 ILE A O 1
ATOM 725 N N . TYR A 1 89 ? 10.857 11.031 -9.055 1.00 82.69 89 TYR A N 1
ATOM 726 C CA . TYR A 1 89 ? 11.739 9.869 -9.185 1.00 82.69 89 TYR A CA 1
ATOM 727 C C . TYR A 1 89 ? 11.434 9.052 -10.452 1.00 82.69 89 TYR A C 1
ATOM 729 O O . TYR A 1 89 ? 12.361 8.711 -11.196 1.00 82.69 89 TYR A O 1
ATOM 737 N N . PHE A 1 90 ? 10.147 8.805 -10.719 1.00 81.81 90 PHE A N 1
ATOM 738 C CA . PHE A 1 90 ? 9.660 8.069 -11.892 1.00 81.81 90 PHE A CA 1
ATOM 739 C C . PHE A 1 90 ? 9.433 8.936 -13.139 1.00 81.81 90 PHE A C 1
ATOM 741 O O . PHE A 1 90 ? 9.041 8.408 -14.178 1.00 81.81 90 PHE A O 1
ATOM 748 N N . TYR A 1 91 ? 9.678 10.246 -13.070 1.00 84.94 91 TYR A N 1
ATOM 749 C CA . TYR A 1 91 ? 9.556 11.119 -14.231 1.00 84.94 91 TYR A CA 1
ATOM 750 C C . TYR A 1 91 ? 10.591 10.719 -15.305 1.00 84.94 91 TYR A C 1
ATOM 752 O O . TYR A 1 91 ? 11.789 10.628 -14.990 1.00 84.94 91 TYR A O 1
ATOM 760 N N . PRO A 1 92 ? 10.173 10.485 -16.565 1.00 75.44 92 PRO A N 1
ATOM 761 C CA . PRO A 1 92 ? 11.088 10.150 -17.647 1.00 75.44 92 PRO A CA 1
ATOM 762 C C . PRO A 1 92 ? 12.025 11.332 -17.915 1.00 75.44 92 PRO A C 1
ATOM 764 O O . PRO A 1 92 ? 11.563 12.417 -18.256 1.00 75.44 92 PRO A O 1
ATOM 767 N N . SER A 1 93 ? 13.342 11.142 -17.797 1.00 69.12 93 SER A N 1
ATOM 768 C CA . SER A 1 93 ? 14.318 12.156 -18.216 1.00 69.12 93 SER A CA 1
ATOM 769 C C . SER A 1 93 ? 15.196 11.646 -19.357 1.00 69.12 93 SER A C 1
ATOM 771 O O . SER A 1 93 ? 15.579 10.477 -19.404 1.00 69.12 93 SER A O 1
ATOM 773 N N . GLU A 1 94 ? 15.513 12.523 -20.309 1.00 58.97 94 GLU A N 1
ATOM 774 C CA . GLU A 1 94 ? 16.364 12.186 -21.459 1.00 58.97 94 GLU A CA 1
ATOM 775 C C . GLU A 1 94 ? 17.816 11.924 -21.045 1.00 58.97 94 GLU A C 1
ATOM 777 O O . GLU A 1 94 ? 18.457 11.039 -21.600 1.00 58.97 94 GLU A O 1
ATOM 782 N N . TYR A 1 95 ? 18.291 12.590 -19.987 1.00 51.53 95 TYR A N 1
ATOM 783 C CA . TYR A 1 95 ? 19.580 12.297 -19.352 1.00 51.53 95 TYR A CA 1
ATOM 784 C C . TYR A 1 95 ? 19.636 10.894 -18.736 1.00 51.53 95 TYR A C 1
ATOM 786 O O . TYR A 1 95 ? 20.693 10.276 -18.724 1.00 51.53 95 TYR A O 1
ATOM 794 N N . LYS A 1 96 ? 18.497 10.371 -18.258 1.00 50.19 96 LYS A N 1
ATOM 795 C CA . LYS A 1 96 ? 18.388 8.993 -17.771 1.00 50.19 96 LYS A CA 1
ATOM 796 C C . LYS A 1 96 ? 18.482 8.002 -18.941 1.00 50.19 96 LYS A C 1
ATOM 798 O O . LYS A 1 96 ? 19.275 7.078 -18.854 1.00 50.19 96 LYS A O 1
ATOM 803 N N . LYS A 1 97 ? 17.811 8.249 -20.077 1.00 46.62 97 LYS A N 1
ATOM 804 C CA . LYS A 1 97 ? 17.796 7.347 -21.257 1.00 46.62 97 LYS A CA 1
ATOM 805 C C . LYS A 1 97 ? 19.176 6.965 -21.830 1.00 46.62 97 LYS A C 1
ATOM 807 O O . LYS A 1 97 ? 19.244 6.002 -22.586 1.00 46.62 97 LYS A O 1
ATOM 812 N N . ILE A 1 98 ? 20.258 7.684 -21.518 1.00 45.88 98 ILE A N 1
ATOM 813 C CA . ILE A 1 98 ? 21.627 7.344 -21.957 1.00 45.88 98 ILE A CA 1
ATOM 814 C C . ILE A 1 98 ? 22.228 6.203 -21.100 1.00 45.88 98 ILE A C 1
ATOM 816 O O . ILE A 1 98 ? 23.047 5.434 -21.590 1.00 45.88 98 ILE A O 1
ATOM 820 N N . GLU A 1 99 ? 21.730 5.989 -19.877 1.00 44.22 99 GLU A N 1
ATOM 821 C CA . GLU A 1 99 ? 21.986 4.806 -19.033 1.00 44.22 99 GLU A CA 1
ATOM 822 C C . GLU A 1 99 ? 20.916 3.706 -19.234 1.00 44.22 99 GLU A C 1
ATOM 824 O O . GLU A 1 99 ? 20.576 2.952 -18.311 1.00 44.22 99 GLU A O 1
ATOM 829 N N . ASN A 1 100 ? 20.337 3.613 -20.440 1.00 42.59 100 ASN A N 1
ATOM 830 C CA . ASN A 1 100 ? 19.312 2.626 -20.791 1.00 42.59 100 ASN A CA 1
ATOM 831 C C . ASN A 1 100 ? 19.881 1.200 -20.795 1.00 42.59 100 ASN A C 1
ATOM 833 O O . ASN A 1 100 ? 20.305 0.668 -21.814 1.00 42.59 100 ASN A O 1
ATOM 837 N N . ASN A 1 101 ? 19.876 0.622 -19.600 1.00 41.06 101 ASN A N 1
ATOM 838 C CA . ASN A 1 101 ? 19.538 -0.762 -19.259 1.00 41.06 101 ASN A CA 1
ATOM 839 C C . ASN A 1 101 ? 19.221 -0.880 -17.750 1.00 41.06 101 ASN A C 1
ATOM 841 O O . ASN A 1 101 ? 18.625 -1.866 -17.324 1.00 41.06 101 ASN A O 1
ATOM 845 N N . ASN A 1 102 ? 19.532 0.148 -16.941 1.00 44.84 102 ASN A N 1
ATOM 846 C CA . ASN A 1 102 ? 19.518 0.065 -15.475 1.00 44.84 102 ASN A CA 1
ATOM 847 C C . ASN A 1 102 ? 18.532 1.020 -14.772 1.00 44.84 102 ASN A C 1
ATOM 849 O O . ASN A 1 102 ? 18.582 1.160 -13.552 1.00 44.84 102 ASN A O 1
ATOM 853 N N . HIS A 1 103 ? 17.553 1.615 -15.471 1.00 45.22 103 HIS A N 1
ATOM 854 C CA . HIS A 1 103 ? 16.406 2.264 -14.789 1.00 45.22 103 HIS A CA 1
ATOM 855 C C . HIS A 1 103 ? 15.557 1.284 -13.987 1.00 45.22 103 HIS A C 1
ATOM 857 O O . HIS A 1 103 ? 14.715 1.674 -13.179 1.00 45.22 103 HIS A O 1
ATOM 863 N N . ALA A 1 104 ? 15.864 0.001 -14.148 1.00 45.12 104 ALA A N 1
ATOM 864 C CA . ALA A 1 104 ? 15.586 -1.063 -13.225 1.00 45.12 104 ALA A CA 1
ATOM 865 C C . ALA A 1 104 ? 16.298 -0.943 -11.866 1.00 45.12 104 ALA A C 1
ATOM 867 O O . ALA A 1 104 ? 16.838 -1.915 -11.367 1.00 45.12 104 ALA A O 1
ATOM 868 N N . VAL A 1 105 ? 16.161 0.225 -11.239 1.00 49.94 105 VAL A N 1
ATOM 869 C CA . VAL A 1 105 ? 15.863 0.347 -9.820 1.00 49.94 105 VAL A CA 1
ATOM 870 C C . VAL A 1 105 ? 16.978 -0.187 -8.895 1.00 49.94 105 VAL A C 1
ATOM 872 O O . VAL A 1 105 ? 17.059 -1.373 -8.592 1.00 49.94 105 VAL A O 1
ATOM 875 N N . THR A 1 106 ? 17.749 0.726 -8.295 1.00 51.16 106 THR A N 1
ATOM 876 C CA . THR A 1 106 ? 18.662 0.482 -7.152 1.00 51.16 106 THR A CA 1
ATOM 877 C C . THR A 1 106 ? 18.035 -0.305 -5.986 1.00 51.16 106 THR A C 1
ATOM 879 O O . THR A 1 106 ? 18.746 -0.818 -5.129 1.00 51.16 106 THR A O 1
ATOM 882 N N . PHE A 1 107 ? 16.711 -0.463 -5.963 1.00 50.62 107 PHE A N 1
ATOM 883 C CA . PHE A 1 107 ? 15.991 -1.352 -5.058 1.00 50.62 107 PHE A CA 1
ATOM 884 C C . PHE A 1 107 ? 16.366 -2.839 -5.221 1.00 50.62 107 PHE A C 1
ATOM 886 O O . PHE A 1 107 ? 16.307 -3.558 -4.233 1.00 50.62 107 PHE A O 1
ATOM 893 N N . LEU A 1 108 ? 16.829 -3.314 -6.387 1.00 53.78 108 LEU A N 1
ATOM 894 C CA . LEU A 1 108 ? 17.279 -4.711 -6.547 1.00 53.78 108 LEU A CA 1
ATOM 895 C C . LEU A 1 108 ? 18.552 -5.056 -5.748 1.00 53.78 108 LEU A C 1
ATOM 897 O O . LEU A 1 108 ? 18.871 -6.233 -5.609 1.00 53.78 108 LEU A O 1
ATOM 901 N N . MET A 1 109 ? 19.271 -4.065 -5.204 1.00 63.97 109 MET A N 1
ATOM 902 C CA . MET A 1 109 ? 20.409 -4.325 -4.311 1.00 63.97 109 MET A CA 1
ATOM 903 C C . MET A 1 109 ? 19.988 -4.765 -2.904 1.00 63.97 109 MET A C 1
ATOM 905 O O . MET A 1 109 ? 20.805 -5.323 -2.175 1.00 63.97 109 MET A O 1
ATOM 909 N N . TYR A 1 110 ? 18.732 -4.535 -2.511 1.00 78.44 110 TYR A N 1
ATOM 910 C CA . TYR A 1 110 ? 18.224 -4.906 -1.193 1.00 78.44 110 TYR A CA 1
ATOM 911 C C . TYR A 1 110 ? 17.261 -6.097 -1.284 1.00 78.44 110 TYR A C 1
ATOM 913 O O . TYR A 1 110 ? 16.598 -6.284 -2.304 1.00 78.44 110 TYR A O 1
ATOM 921 N N . PRO A 1 111 ? 17.124 -6.909 -0.220 1.00 91.44 111 PRO A N 1
ATOM 922 C CA . PRO A 1 111 ? 16.132 -7.977 -0.199 1.00 91.44 111 PRO A CA 1
ATOM 923 C C . PRO A 1 111 ? 14.706 -7.411 -0.355 1.00 91.44 111 PRO A C 1
ATOM 925 O O . PRO A 1 111 ? 14.350 -6.485 0.383 1.00 91.44 111 PRO A O 1
ATOM 928 N N . PRO A 1 112 ? 13.846 -7.975 -1.228 1.00 93.31 112 PRO A N 1
ATOM 929 C CA . PRO A 1 112 ? 12.491 -7.464 -1.470 1.00 93.31 112 PRO A CA 1
ATOM 930 C C . PRO A 1 112 ? 11.621 -7.307 -0.224 1.00 93.31 112 PRO A C 1
ATOM 932 O O . PRO A 1 112 ? 10.863 -6.347 -0.114 1.00 93.31 112 PRO A O 1
ATOM 935 N N . PHE A 1 113 ? 11.801 -8.182 0.763 1.00 96.44 113 PHE A N 1
ATOM 936 C CA . PHE A 1 113 ? 11.176 -8.047 2.077 1.00 96.44 113 PHE A CA 1
ATOM 937 C C . PHE A 1 113 ? 11.509 -6.715 2.772 1.00 96.44 113 PHE A C 1
ATOM 939 O O . PHE A 1 113 ? 10.612 -6.013 3.238 1.00 96.44 113 PHE A O 1
ATOM 946 N N . ILE A 1 114 ? 12.788 -6.326 2.791 1.00 95.50 114 ILE A N 1
ATOM 947 C CA . ILE A 1 114 ? 13.260 -5.079 3.415 1.00 95.50 114 ILE A CA 1
ATOM 948 C C . ILE A 1 114 ? 12.726 -3.860 2.663 1.00 95.50 114 ILE A C 1
ATOM 950 O O . ILE A 1 114 ? 12.303 -2.884 3.279 1.00 95.50 114 ILE A O 1
ATOM 954 N N . ILE A 1 115 ? 12.680 -3.934 1.333 1.00 92.75 115 ILE A N 1
ATOM 955 C CA . ILE A 1 115 ? 12.074 -2.898 0.491 1.00 92.75 115 ILE A CA 1
ATOM 956 C C . ILE A 1 115 ? 10.599 -2.704 0.858 1.00 92.75 115 ILE A C 1
ATOM 958 O O . ILE A 1 115 ? 10.157 -1.567 1.015 1.00 92.75 115 ILE A O 1
ATOM 962 N N . GLY A 1 116 ? 9.851 -3.800 1.033 1.00 96.06 116 GLY A N 1
ATOM 963 C CA . GLY A 1 116 ? 8.455 -3.772 1.472 1.00 96.06 116 GLY A CA 1
ATOM 964 C C . GLY A 1 116 ? 8.280 -3.065 2.817 1.00 96.06 116 GLY A C 1
ATOM 965 O O . GLY A 1 116 ? 7.445 -2.166 2.927 1.00 96.06 116 GLY A O 1
ATOM 966 N N . LEU A 1 117 ? 9.122 -3.393 3.806 1.00 96.81 117 LEU A N 1
ATOM 967 C CA . LEU A 1 117 ? 9.125 -2.736 5.119 1.00 96.81 117 LEU A CA 1
ATOM 968 C C . LEU A 1 117 ? 9.398 -1.225 5.011 1.00 96.81 117 LEU A C 1
ATOM 970 O O . LEU A 1 117 ? 8.647 -0.416 5.556 1.00 96.81 117 LEU A O 1
ATOM 974 N N . ILE A 1 118 ? 10.458 -0.824 4.303 1.00 94.00 118 ILE A N 1
ATOM 975 C CA . ILE A 1 118 ? 10.850 0.589 4.177 1.00 94.00 118 ILE A CA 1
ATOM 976 C C . ILE A 1 118 ? 9.750 1.379 3.474 1.00 94.00 118 ILE A C 1
ATOM 978 O O . ILE A 1 118 ? 9.276 2.393 3.984 1.00 94.00 118 ILE A O 1
ATOM 982 N N . LEU A 1 119 ? 9.317 0.904 2.309 1.00 92.12 119 LEU A N 1
ATOM 983 C CA . LEU A 1 119 ? 8.352 1.625 1.495 1.00 92.12 119 LEU A CA 1
ATOM 984 C C . LEU A 1 119 ? 6.994 1.720 2.170 1.00 92.12 119 LEU A C 1
ATOM 986 O O . LEU A 1 119 ? 6.388 2.785 2.109 1.00 92.12 119 LEU A O 1
ATOM 990 N N . SER A 1 120 ? 6.523 0.662 2.830 1.00 95.19 120 SER A N 1
ATOM 991 C CA . SER A 1 120 ? 5.259 0.727 3.563 1.00 95.19 120 SER A CA 1
ATOM 992 C C . SER A 1 120 ? 5.354 1.635 4.790 1.00 95.19 120 SER A C 1
ATOM 994 O O . SER A 1 120 ? 4.376 2.295 5.123 1.00 95.19 120 SER A O 1
ATOM 996 N N . SER A 1 121 ? 6.526 1.751 5.424 1.00 94.50 121 SER A N 1
ATOM 997 C CA . SER A 1 121 ? 6.737 2.688 6.543 1.00 94.50 121 SER A CA 1
ATOM 998 C C . SER A 1 121 ? 6.653 4.152 6.106 1.00 94.50 121 SER A C 1
ATOM 1000 O O . SER A 1 121 ? 6.263 5.015 6.887 1.00 94.50 121 SER A O 1
ATOM 1002 N N . LEU A 1 122 ? 6.975 4.436 4.842 1.00 90.19 122 LEU A N 1
ATOM 1003 C CA . LEU A 1 122 ? 6.808 5.757 4.236 1.00 90.19 122 LEU A CA 1
ATOM 1004 C C . LEU A 1 122 ? 5.366 6.021 3.766 1.00 90.19 122 LEU A C 1
ATOM 1006 O O . LEU A 1 122 ? 5.057 7.135 3.339 1.00 90.19 122 LEU A O 1
ATOM 1010 N N . ASN A 1 123 ? 4.457 5.044 3.877 1.00 90.38 123 ASN A N 1
ATOM 1011 C CA . ASN A 1 123 ? 3.059 5.199 3.485 1.00 90.38 123 ASN A CA 1
ATOM 1012 C C . ASN A 1 123 ? 2.218 5.886 4.572 1.00 90.38 123 ASN A C 1
ATOM 1014 O O . ASN A 1 123 ? 1.258 5.327 5.103 1.00 90.38 123 ASN A O 1
ATOM 1018 N N . PHE A 1 124 ? 2.544 7.133 4.906 1.00 86.38 124 PHE A N 1
ATOM 1019 C CA . PHE A 1 124 ? 1.851 7.866 5.973 1.00 86.38 124 PHE A CA 1
ATOM 1020 C C . PHE A 1 124 ? 0.357 8.091 5.697 1.00 86.38 124 PHE A C 1
ATOM 1022 O O . PHE A 1 124 ? -0.405 8.307 6.639 1.00 86.38 124 PHE A O 1
ATOM 1029 N N . ALA A 1 125 ? -0.083 7.978 4.439 1.00 82.88 125 ALA A N 1
ATOM 1030 C CA . ALA A 1 125 ? -1.491 8.028 4.060 1.00 82.88 125 ALA A CA 1
ATOM 1031 C C . ALA A 1 125 ? -2.314 6.854 4.632 1.00 82.88 125 ALA A C 1
ATOM 1033 O O . ALA A 1 125 ? -3.519 7.011 4.842 1.00 82.88 125 ALA A O 1
ATOM 1034 N N . GLN A 1 126 ? -1.682 5.717 4.961 1.00 89.62 126 GLN A N 1
ATOM 1035 C CA . GLN A 1 126 ? -2.346 4.589 5.630 1.00 89.62 126 GLN A CA 1
ATOM 1036 C C . GLN A 1 126 ? -2.875 4.969 7.016 1.00 89.62 126 GLN A C 1
ATOM 1038 O O . GLN A 1 126 ? -3.927 4.486 7.421 1.00 89.62 126 GLN A O 1
ATOM 1043 N N . ILE A 1 127 ? -2.191 5.858 7.744 1.00 88.38 127 ILE A N 1
ATOM 1044 C CA . ILE A 1 127 ? -2.578 6.240 9.109 1.00 88.38 127 ILE A CA 1
ATOM 1045 C C . ILE A 1 127 ? -3.985 6.877 9.139 1.00 88.38 127 ILE A C 1
ATOM 1047 O O . ILE A 1 127 ? -4.863 6.340 9.816 1.00 88.38 127 ILE A O 1
ATOM 1051 N N . PRO A 1 128 ? -4.266 7.989 8.427 1.00 81.75 128 PRO A N 1
ATOM 1052 C CA . PRO A 1 128 ? -5.590 8.604 8.430 1.00 81.75 128 PRO A CA 1
ATOM 1053 C C . PRO A 1 128 ? -6.642 7.736 7.730 1.00 81.75 128 PRO A C 1
ATOM 1055 O O . PRO A 1 128 ? -7.808 7.790 8.122 1.00 81.75 128 PRO A O 1
ATOM 1058 N N . PHE A 1 129 ? -6.252 6.928 6.737 1.00 87.19 129 PHE A N 1
ATOM 1059 C CA . PHE A 1 129 ? -7.140 5.955 6.097 1.00 87.19 129 PHE A CA 1
ATOM 1060 C C . PHE A 1 129 ? -7.670 4.941 7.118 1.00 87.19 129 PHE A C 1
ATOM 1062 O O . PHE A 1 129 ? -8.883 4.816 7.294 1.00 87.19 129 PHE A O 1
ATOM 1069 N N . TRP A 1 130 ? -6.771 4.288 7.856 1.00 91.88 130 TRP A N 1
ATOM 1070 C CA . TRP A 1 130 ? -7.143 3.276 8.838 1.00 91.88 130 TRP A CA 1
ATOM 1071 C C . TRP A 1 130 ? -7.831 3.861 10.066 1.00 91.88 130 TRP A C 1
ATOM 1073 O O . TRP A 1 130 ? -8.777 3.256 10.559 1.00 91.88 130 TRP A O 1
ATOM 1083 N N . PHE A 1 131 ? -7.464 5.068 10.512 1.00 87.75 131 PHE A N 1
ATOM 1084 C CA . PHE A 1 131 ? -8.259 5.781 11.518 1.00 87.75 131 PHE A CA 1
ATOM 1085 C C . PHE A 1 131 ? -9.706 5.984 11.063 1.00 87.75 131 PHE A C 1
ATOM 1087 O O . PHE A 1 131 ? -10.625 5.701 11.826 1.00 87.75 131 PHE A O 1
ATOM 1094 N N . SER A 1 132 ? -9.911 6.448 9.827 1.00 84.06 132 SER A N 1
ATOM 1095 C CA . SER A 1 132 ? -11.252 6.727 9.301 1.00 84.06 132 SER A CA 1
ATOM 1096 C C . SER A 1 132 ? -12.101 5.457 9.243 1.00 84.06 132 SER A C 1
ATOM 1098 O O . SER A 1 132 ? -13.219 5.450 9.754 1.00 84.06 132 SER A O 1
ATOM 1100 N N . TRP A 1 133 ? -11.552 4.369 8.695 1.00 90.50 133 TRP A N 1
ATOM 1101 C CA . TRP A 1 133 ? -12.249 3.084 8.630 1.00 90.50 133 TRP A CA 1
ATOM 1102 C C . TRP A 1 133 ? -12.499 2.475 10.004 1.00 90.50 133 TRP A C 1
ATOM 1104 O O . TRP A 1 133 ? -13.621 2.067 10.281 1.00 90.50 133 TRP A O 1
ATOM 1114 N N . ASN A 1 134 ? -11.499 2.444 10.886 1.00 90.81 134 ASN A N 1
ATOM 1115 C CA . ASN A 1 134 ? -11.658 1.852 12.213 1.00 90.81 134 ASN A CA 1
ATOM 1116 C C . ASN A 1 134 ? -12.716 2.597 13.037 1.00 90.81 134 ASN A C 1
ATOM 1118 O O . ASN A 1 134 ? -13.575 1.952 13.628 1.00 90.81 134 ASN A O 1
ATOM 1122 N N . ILE A 1 135 ? -12.708 3.937 13.031 1.00 85.38 135 ILE A N 1
ATOM 1123 C CA . ILE A 1 135 ? -13.729 4.743 13.719 1.00 85.38 135 ILE A CA 1
ATOM 1124 C C . ILE A 1 135 ? -15.114 4.477 13.123 1.00 85.38 135 ILE A C 1
ATOM 1126 O O . ILE A 1 135 ? -16.051 4.189 13.863 1.00 85.38 135 ILE A O 1
ATOM 1130 N N . PHE A 1 136 ? -15.246 4.540 11.795 1.00 86.19 136 PHE A N 1
ATOM 1131 C CA . PHE A 1 136 ? -16.521 4.316 11.114 1.00 86.19 136 PHE A CA 1
ATOM 1132 C C . PHE A 1 136 ? -17.094 2.923 11.407 1.00 86.19 136 PHE A C 1
ATOM 1134 O O . PHE A 1 136 ? -18.234 2.796 11.839 1.00 86.19 136 PHE A O 1
ATOM 1141 N N . LEU A 1 137 ? -16.296 1.867 11.232 1.00 90.56 137 LEU A N 1
ATOM 1142 C CA . LEU A 1 137 ? -16.755 0.487 11.390 1.00 90.56 137 LEU A CA 1
ATOM 1143 C C . LEU A 1 137 ? -17.141 0.151 12.835 1.00 90.56 137 LEU A C 1
ATOM 1145 O O . LEU A 1 137 ? -18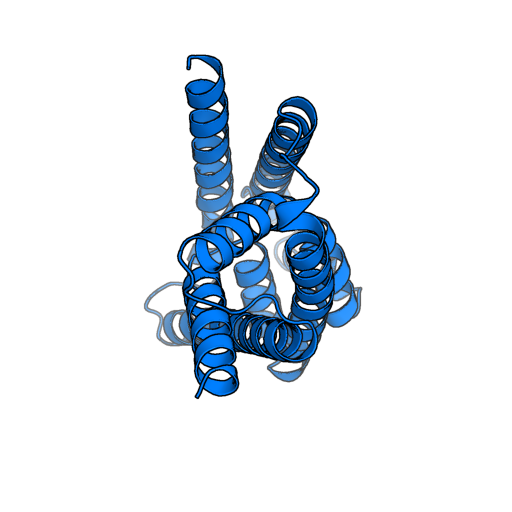.056 -0.650 13.043 1.00 90.56 137 LEU A O 1
ATOM 1149 N N . VAL A 1 138 ? -16.451 0.739 13.818 1.00 87.75 138 VAL A N 1
ATOM 1150 C CA . VAL A 1 138 ? -16.782 0.586 15.242 1.00 87.75 138 VAL A CA 1
ATOM 1151 C C . VAL A 1 138 ? -18.052 1.367 15.585 1.00 87.75 138 VAL A C 1
ATOM 1153 O O . VAL A 1 138 ? -18.964 0.790 16.169 1.00 87.75 138 VAL A O 1
ATOM 1156 N N . ASN A 1 139 ? -18.149 2.643 15.193 1.00 85.38 139 ASN A N 1
ATOM 1157 C CA . ASN A 1 139 ? -19.293 3.501 15.528 1.00 85.38 139 ASN A CA 1
ATOM 1158 C C . ASN A 1 139 ? -20.602 3.011 14.899 1.00 85.38 139 ASN A C 1
ATOM 1160 O O . ASN A 1 139 ? -21.643 3.015 15.552 1.00 85.38 139 ASN A O 1
ATOM 1164 N N . GLU A 1 140 ? -20.540 2.529 13.659 1.00 86.25 140 GLU A N 1
ATOM 1165 C CA . GLU A 1 140 ? -21.694 1.978 12.943 1.00 86.25 140 GLU A CA 1
ATOM 1166 C C . GLU A 1 140 ? -21.974 0.502 13.299 1.00 86.25 140 GLU A C 1
ATOM 1168 O O . GLU A 1 140 ? -22.823 -0.147 12.690 1.00 86.25 140 GLU A O 1
ATOM 1173 N N . ASN A 1 141 ? -21.266 -0.070 14.282 1.00 86.56 141 ASN A N 1
ATOM 1174 C CA . ASN A 1 141 ? -21.430 -1.456 14.739 1.00 86.56 141 ASN A CA 1
ATOM 1175 C C . ASN A 1 141 ? -21.247 -2.525 13.631 1.00 86.56 141 ASN A C 1
ATOM 1177 O O . ASN A 1 141 ? -21.760 -3.655 13.718 1.00 86.56 141 ASN A O 1
ATOM 1181 N N . TYR A 1 142 ? -20.479 -2.216 12.580 1.00 87.75 142 TYR A N 1
ATOM 1182 C CA . TYR A 1 142 ? -20.078 -3.207 11.579 1.00 87.75 142 TYR A CA 1
ATOM 1183 C C . TYR A 1 142 ? -19.121 -4.238 12.175 1.00 87.75 142 TYR A C 1
ATOM 1185 O O . TYR A 1 142 ? -19.241 -5.423 11.849 1.00 87.75 142 TYR A O 1
ATOM 1193 N N . ILE A 1 143 ? -18.250 -3.817 13.095 1.00 88.31 143 ILE A N 1
ATOM 1194 C CA . ILE A 1 143 ? -17.302 -4.686 13.801 1.00 88.31 143 ILE A CA 1
ATOM 1195 C C . ILE A 1 143 ? -17.402 -4.510 15.319 1.00 88.31 143 ILE A C 1
ATOM 1197 O O . ILE A 1 143 ? -17.678 -3.418 15.803 1.00 88.31 143 ILE A O 1
ATOM 1201 N N . SER A 1 144 ? -17.155 -5.582 16.081 1.00 85.25 144 SER A N 1
ATOM 1202 C CA . SER A 1 144 ? -16.953 -5.459 17.535 1.00 85.25 144 SER A CA 1
ATOM 1203 C C . SER A 1 144 ? -15.503 -5.083 17.852 1.00 85.25 144 SER A C 1
ATOM 1205 O O . SER A 1 144 ? -14.575 -5.611 17.231 1.00 85.25 144 SER A O 1
ATOM 1207 N N . SER A 1 145 ? -15.331 -4.201 18.840 1.00 79.25 145 SER A N 1
ATOM 1208 C CA . SER A 1 145 ? -14.049 -3.747 19.386 1.00 79.25 145 SER A CA 1
ATOM 1209 C C . SER A 1 145 ? -13.554 -4.563 20.589 1.00 79.25 145 SER A C 1
ATOM 1211 O O . SER A 1 145 ? -12.484 -4.271 21.126 1.00 79.25 145 SER A O 1
ATOM 1213 N N . ASP A 1 146 ? -14.277 -5.618 20.991 1.00 83.50 146 ASP A N 1
ATOM 1214 C CA . ASP A 1 146 ? -13.824 -6.546 22.035 1.00 83.50 146 ASP A CA 1
ATOM 1215 C C . ASP A 1 146 ? -12.455 -7.135 21.663 1.00 83.50 146 ASP A C 1
ATOM 1217 O O . ASP A 1 146 ? -12.289 -7.630 20.549 1.00 83.50 146 ASP A O 1
ATOM 1221 N N . LYS A 1 147 ? -11.483 -7.149 22.590 1.00 74.88 147 LYS A N 1
ATOM 1222 C CA . LYS A 1 147 ? -10.070 -7.526 22.330 1.00 74.88 147 LYS A CA 1
ATOM 1223 C C . LYS A 1 147 ? -9.892 -8.746 21.409 1.00 74.88 147 LYS A C 1
ATOM 1225 O O . LYS A 1 147 ? -9.185 -8.664 20.407 1.00 74.88 147 LYS A O 1
ATOM 1230 N N . ASN A 1 148 ? -10.563 -9.859 21.713 1.00 79.44 148 ASN A N 1
ATOM 1231 C CA . ASN A 1 148 ? -10.425 -11.103 20.943 1.00 79.44 148 ASN A CA 1
ATOM 1232 C C . ASN A 1 148 ? -11.082 -11.019 19.554 1.00 79.44 148 ASN A C 1
ATOM 1234 O O . ASN A 1 148 ? -10.617 -11.650 18.612 1.00 79.44 148 ASN A O 1
ATOM 1238 N N . ILE A 1 149 ? -12.165 -10.253 19.417 1.00 82.25 149 ILE A N 1
ATOM 1239 C CA . ILE A 1 149 ? -12.915 -10.100 18.162 1.00 82.25 149 ILE A CA 1
ATOM 1240 C C . ILE A 1 149 ? -12.258 -9.031 17.264 1.00 82.25 149 ILE A C 1
ATOM 1242 O O . ILE A 1 149 ? -12.223 -9.183 16.041 1.00 82.25 149 ILE A O 1
ATOM 1246 N N . GLY A 1 150 ? -11.655 -8.001 17.864 1.00 85.50 150 GLY A N 1
ATOM 1247 C CA . GLY A 1 150 ? -10.845 -6.991 17.185 1.00 85.50 150 GLY A CA 1
ATOM 1248 C C . GLY A 1 150 ? -9.599 -7.582 16.524 1.00 85.50 150 GLY A C 1
ATOM 1249 O O . GLY A 1 150 ? -9.303 -7.254 15.380 1.00 85.50 150 GLY A O 1
ATOM 1250 N N . PHE A 1 151 ? -8.927 -8.540 17.172 1.00 89.88 151 PHE A N 1
ATOM 1251 C CA . PHE A 1 151 ? -7.807 -9.255 16.548 1.00 89.88 151 PHE A CA 1
ATOM 1252 C C . PHE A 1 151 ? -8.222 -10.007 15.273 1.00 89.88 151 PHE A C 1
ATOM 1254 O O . PHE A 1 151 ? -7.504 -9.979 14.279 1.00 89.88 151 PHE A O 1
ATOM 1261 N N . ILE A 1 152 ? -9.411 -10.621 15.258 1.00 94.38 152 ILE A N 1
ATOM 1262 C CA . ILE A 1 152 ? -9.925 -11.314 14.065 1.00 94.38 152 ILE A CA 1
ATOM 1263 C C . ILE A 1 152 ? -10.216 -10.334 12.920 1.00 94.38 152 ILE A C 1
ATOM 1265 O O . ILE A 1 152 ? -9.985 -10.667 11.759 1.00 94.38 152 ILE A O 1
ATOM 1269 N N . TYR A 1 153 ? -10.678 -9.121 13.234 1.00 94.69 153 TYR A N 1
ATOM 1270 C CA . TYR A 1 153 ? -10.807 -8.053 12.241 1.00 94.69 153 TYR A CA 1
ATOM 1271 C C . TYR A 1 153 ? -9.447 -7.685 11.632 1.00 94.69 153 TYR A C 1
ATOM 1273 O O . TYR A 1 153 ? -9.327 -7.658 10.410 1.00 94.69 153 TYR A O 1
ATOM 1281 N N . ILE A 1 154 ? -8.416 -7.500 12.466 1.00 94.50 154 ILE A N 1
ATOM 1282 C CA . ILE A 1 154 ? -7.049 -7.190 12.014 1.00 94.50 154 ILE A CA 1
ATOM 1283 C C . ILE A 1 154 ? -6.468 -8.331 11.160 1.00 94.50 154 ILE A C 1
ATOM 1285 O O . ILE A 1 154 ? -5.822 -8.088 10.148 1.00 94.50 154 ILE A O 1
ATOM 1289 N N . LEU A 1 155 ? -6.717 -9.596 11.512 1.00 96.12 155 LEU A N 1
ATOM 1290 C CA . LEU A 1 155 ? -6.317 -10.722 10.659 1.00 96.12 155 LEU A CA 1
ATOM 1291 C C . LEU A 1 155 ? -7.008 -10.681 9.293 1.00 96.12 155 LEU A C 1
ATOM 1293 O O . LEU A 1 155 ? -6.364 -10.913 8.270 1.00 96.12 155 LEU A O 1
ATOM 1297 N N . GLY A 1 156 ? -8.305 -10.366 9.276 1.00 97.69 156 GLY A N 1
ATOM 1298 C CA . GLY A 1 156 ? -9.057 -10.162 8.044 1.00 97.69 156 GLY A CA 1
ATOM 1299 C C . GLY A 1 156 ? -8.422 -9.078 7.179 1.00 97.69 156 GLY A C 1
ATOM 1300 O O . GLY A 1 156 ? -8.155 -9.324 6.005 1.00 97.69 156 GLY A O 1
ATOM 1301 N N . THR A 1 157 ? -8.106 -7.914 7.758 1.00 97.06 157 THR A N 1
ATOM 1302 C CA . THR A 1 157 ? -7.504 -6.805 7.007 1.00 97.06 157 THR A CA 1
ATOM 1303 C C . THR A 1 157 ? -6.135 -7.169 6.431 1.00 97.06 157 THR A C 1
ATOM 1305 O O . THR A 1 157 ? -5.909 -6.943 5.247 1.00 97.06 157 THR A O 1
ATOM 1308 N N . ILE A 1 158 ? -5.259 -7.808 7.210 1.00 97.50 158 ILE A N 1
ATOM 1309 C CA . ILE A 1 158 ? -3.936 -8.292 6.772 1.00 97.50 158 ILE A CA 1
ATOM 1310 C C . ILE A 1 158 ? -4.058 -9.210 5.549 1.00 97.50 158 ILE A C 1
ATOM 1312 O O . ILE A 1 158 ? -3.377 -9.015 4.541 1.00 97.50 158 ILE A O 1
ATOM 1316 N N . ILE A 1 159 ? -4.952 -10.199 5.625 1.00 98.31 159 ILE A N 1
ATOM 1317 C CA . ILE A 1 159 ? -5.167 -11.168 4.546 1.00 98.31 159 ILE A CA 1
ATOM 1318 C C . ILE A 1 159 ? -5.769 -10.479 3.317 1.00 98.31 159 ILE A C 1
ATOM 1320 O O . ILE A 1 159 ? -5.336 -10.735 2.193 1.00 98.31 159 ILE A O 1
ATOM 1324 N N . GLY A 1 160 ? -6.732 -9.578 3.517 1.00 98.31 160 GLY A N 1
ATOM 1325 C CA . GLY A 1 160 ? -7.350 -8.833 2.425 1.00 98.31 160 GLY A CA 1
ATOM 1326 C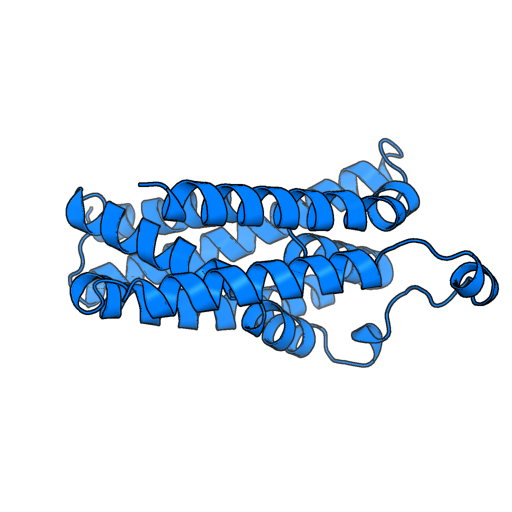 C . GLY A 1 160 ? -6.360 -7.924 1.697 1.00 98.31 160 GLY A C 1
ATOM 1327 O O . GLY A 1 160 ? -6.326 -7.965 0.469 1.00 98.31 160 GLY A O 1
ATOM 1328 N N . THR A 1 161 ? -5.486 -7.198 2.409 1.00 97.62 161 THR A N 1
ATOM 1329 C CA . THR A 1 161 ? -4.429 -6.386 1.785 1.00 97.62 161 THR A CA 1
ATOM 1330 C C . THR A 1 161 ? -3.520 -7.271 0.945 1.00 97.62 161 THR A C 1
ATOM 1332 O O . THR A 1 161 ? -3.311 -6.996 -0.235 1.00 97.62 161 THR A O 1
ATOM 1335 N N . PHE A 1 162 ? -3.012 -8.362 1.531 1.00 98.44 162 PHE A N 1
ATOM 1336 C CA . PHE A 1 162 ? -2.094 -9.265 0.845 1.00 98.44 162 PHE A CA 1
ATOM 1337 C C . PHE A 1 162 ? -2.682 -9.768 -0.479 1.00 98.44 162 PHE A C 1
ATOM 1339 O O . PHE A 1 162 ? -2.053 -9.632 -1.528 1.00 98.44 162 PHE A O 1
ATOM 1346 N N . PHE A 1 163 ? -3.908 -10.302 -0.449 1.00 98.50 163 PHE A N 1
ATOM 1347 C CA . PHE A 1 163 ? -4.555 -10.824 -1.652 1.00 98.50 163 PHE A CA 1
ATOM 1348 C C . PHE A 1 163 ? -5.003 -9.731 -2.623 1.00 98.50 163 PHE A C 1
ATOM 1350 O O . PHE A 1 163 ? -4.947 -9.957 -3.828 1.00 98.50 163 PHE A O 1
ATOM 1357 N N . GLY A 1 164 ? -5.410 -8.556 -2.138 1.00 98.25 164 GLY A N 1
ATOM 1358 C CA . GLY A 1 164 ? -5.783 -7.425 -2.987 1.00 98.25 164 GLY A CA 1
ATOM 1359 C C . GLY A 1 164 ? -4.590 -6.901 -3.786 1.00 98.25 164 GLY A C 1
ATOM 1360 O O . GLY A 1 164 ? -4.667 -6.779 -5.009 1.00 98.25 164 GLY A O 1
ATOM 1361 N N . MET A 1 165 ? -3.454 -6.687 -3.113 1.00 97.88 165 MET A N 1
ATOM 1362 C CA . MET A 1 165 ? -2.200 -6.298 -3.764 1.00 97.88 165 MET A CA 1
ATOM 1363 C C . MET A 1 165 ? -1.699 -7.384 -4.722 1.00 97.88 165 MET A C 1
ATOM 1365 O O . MET A 1 165 ? -1.337 -7.086 -5.860 1.00 97.88 165 MET A O 1
ATOM 1369 N N . LEU A 1 166 ? -1.706 -8.652 -4.290 1.00 98.31 166 LEU A N 1
ATOM 1370 C CA . LEU A 1 166 ? -1.283 -9.781 -5.119 1.00 98.31 166 LEU A CA 1
ATOM 1371 C C . LEU A 1 166 ? -2.126 -9.882 -6.394 1.00 98.31 166 LEU A C 1
ATOM 1373 O O . LEU A 1 166 ? -1.573 -10.001 -7.487 1.00 98.31 166 LEU A O 1
ATOM 1377 N N . LEU A 1 167 ? -3.454 -9.797 -6.267 1.00 98.06 167 LEU A N 1
ATOM 1378 C CA . LEU A 1 167 ? -4.374 -9.849 -7.399 1.00 98.06 167 LEU A CA 1
ATOM 1379 C C . LEU A 1 167 ? -4.095 -8.721 -8.390 1.00 98.06 167 LEU A C 1
ATOM 1381 O O . LEU A 1 167 ? -4.029 -8.972 -9.593 1.00 98.06 167 LEU A O 1
ATOM 1385 N N . LEU A 1 168 ? -3.911 -7.495 -7.897 1.00 96.69 168 LEU A N 1
ATOM 1386 C CA . LEU A 1 168 ? -3.628 -6.352 -8.752 1.00 96.69 168 LEU A CA 1
ATOM 1387 C C . LEU A 1 168 ? -2.301 -6.525 -9.498 1.00 96.69 168 LEU A C 1
ATOM 1389 O O . LEU A 1 168 ? -2.266 -6.358 -10.714 1.00 96.69 168 LEU A O 1
ATOM 1393 N N . VAL A 1 169 ? -1.225 -6.905 -8.802 1.00 96.62 169 VAL A N 1
ATOM 1394 C CA . VAL A 1 169 ? 0.096 -7.114 -9.419 1.00 96.62 169 VAL A CA 1
ATOM 1395 C C . VAL A 1 169 ? 0.049 -8.208 -10.488 1.00 96.62 169 VAL A C 1
ATOM 1397 O O . VAL A 1 169 ? 0.548 -8.010 -11.598 1.00 96.62 169 VAL A O 1
ATOM 1400 N N . LEU A 1 170 ? -0.581 -9.348 -10.190 1.00 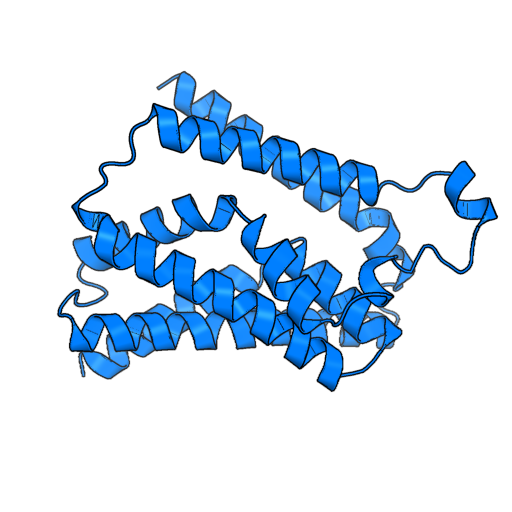96.62 170 LEU A N 1
ATOM 1401 C CA . LEU A 1 170 ? -0.745 -10.437 -11.156 1.00 96.62 170 LEU A CA 1
ATOM 1402 C C . LEU A 1 170 ? -1.632 -10.025 -12.337 1.00 96.62 170 LEU A C 1
ATOM 1404 O O . LEU A 1 170 ? -1.347 -10.389 -13.478 1.00 96.62 170 LEU A O 1
ATOM 1408 N N . GLY A 1 171 ? -2.683 -9.244 -12.080 1.00 95.12 171 GLY A N 1
ATOM 1409 C CA . GLY A 1 171 ? -3.556 -8.680 -13.105 1.00 95.12 171 GLY A CA 1
ATOM 1410 C C . GLY A 1 171 ? -2.795 -7.772 -14.067 1.00 95.12 171 GLY A C 1
ATOM 1411 O O . GLY A 1 171 ? -2.877 -7.968 -15.278 1.00 95.12 171 GLY A O 1
ATOM 1412 N N . LEU A 1 172 ? -1.985 -6.849 -13.538 1.00 92.81 172 LEU A N 1
ATOM 1413 C CA . LEU A 1 172 ? -1.115 -5.988 -14.340 1.00 92.81 172 LEU A CA 1
ATOM 1414 C C . LEU A 1 172 ? -0.137 -6.818 -15.177 1.00 92.81 172 LEU A C 1
ATOM 1416 O O . LEU A 1 172 ? -0.069 -6.616 -16.386 1.00 92.81 172 LEU A O 1
ATOM 1420 N N . LYS A 1 173 ? 0.538 -7.814 -14.581 1.00 92.38 173 LYS A N 1
ATOM 1421 C CA . LYS A 1 173 ? 1.449 -8.710 -15.318 1.00 92.38 173 LYS A CA 1
ATOM 1422 C C . LYS A 1 173 ? 0.755 -9.459 -16.446 1.00 92.38 173 LYS A C 1
ATOM 1424 O O . LYS A 1 173 ? 1.312 -9.618 -17.528 1.00 92.38 173 LYS A O 1
ATOM 1429 N N . LYS A 1 174 ? -0.460 -9.946 -16.203 1.00 93.62 174 LYS A N 1
ATOM 1430 C CA . LYS A 1 174 ? -1.232 -10.664 -17.218 1.00 93.62 174 LYS A CA 1
ATOM 1431 C C . LYS A 1 174 ? -1.590 -9.747 -18.387 1.00 93.62 174 LYS A C 1
ATOM 1433 O O . LYS A 1 174 ? -1.419 -10.154 -19.531 1.00 93.62 174 LYS A O 1
ATOM 1438 N N . ILE A 1 175 ? -2.045 -8.527 -18.101 1.00 91.88 175 ILE A N 1
ATOM 1439 C CA . ILE A 1 175 ? -2.397 -7.526 -19.117 1.00 91.88 175 ILE A CA 1
ATOM 1440 C C . ILE A 1 175 ? -1.166 -7.143 -19.949 1.00 91.88 175 ILE A C 1
ATOM 1442 O O . ILE A 1 175 ? -1.280 -7.043 -21.173 1.00 91.88 175 ILE A O 1
ATOM 1446 N N . THR A 1 176 ? 0.010 -6.990 -19.327 1.00 89.25 176 THR A N 1
ATOM 1447 C CA . THR A 1 176 ? 1.231 -6.664 -20.077 1.00 89.25 176 THR A CA 1
ATOM 1448 C C . THR A 1 176 ? 1.774 -7.832 -20.889 1.00 89.25 176 THR A C 1
ATOM 1450 O O . THR A 1 176 ? 2.106 -7.656 -22.059 1.00 89.25 176 THR A O 1
ATOM 1453 N N . ASN A 1 177 ? 1.751 -9.053 -20.349 1.00 88.94 177 ASN A N 1
ATOM 1454 C CA . ASN A 1 177 ? 2.125 -10.260 -21.093 1.00 88.94 177 ASN A CA 1
ATOM 1455 C C . ASN A 1 177 ? 1.209 -10.527 -22.304 1.00 88.94 177 ASN A C 1
ATOM 1457 O O . ASN A 1 177 ? 1.648 -11.118 -23.285 1.00 88.94 177 ASN A O 1
ATOM 1461 N N . GLN A 1 178 ? -0.061 -10.111 -22.243 1.00 91.00 178 GLN A N 1
ATOM 1462 C CA . GLN A 1 178 ? -1.007 -10.202 -23.363 1.00 91.00 178 GLN A CA 1
ATOM 1463 C C . GLN A 1 178 ? -0.803 -9.104 -24.421 1.00 91.00 178 GLN A C 1
ATOM 1465 O O . GLN A 1 178 ? -1.507 -9.097 -25.427 1.00 91.00 178 GLN A O 1
ATOM 1470 N N . GLY A 1 179 ? 0.123 -8.165 -24.202 1.00 85.12 179 GLY A N 1
ATOM 1471 C CA . GLY A 1 179 ? 0.396 -7.059 -25.121 1.00 85.12 179 GLY A CA 1
ATOM 1472 C C . GLY A 1 179 ? -0.689 -5.979 -25.156 1.00 85.12 179 GLY A C 1
ATOM 1473 O O . GLY A 1 179 ? -0.619 -5.088 -25.996 1.00 85.12 179 GLY A O 1
ATOM 1474 N N . ILE A 1 180 ? -1.677 -6.026 -24.251 1.00 84.94 180 ILE A N 1
ATOM 1475 C CA . ILE A 1 180 ? -2.756 -5.024 -24.168 1.00 84.94 180 ILE A CA 1
ATOM 1476 C C . ILE A 1 180 ? -2.176 -3.661 -23.764 1.00 84.94 180 ILE A C 1
ATOM 1478 O O . ILE A 1 180 ? -2.595 -2.621 -24.266 1.00 84.94 180 ILE A O 1
ATOM 1482 N N . ILE A 1 181 ? -1.198 -3.671 -22.856 1.00 82.50 181 ILE A N 1
ATOM 1483 C CA . ILE A 1 181 ? -0.442 -2.498 -22.410 1.00 82.50 181 ILE A CA 1
ATOM 1484 C C . ILE A 1 181 ? 1.036 -2.890 -22.403 1.00 82.50 181 ILE A C 1
ATOM 1486 O O . ILE A 1 181 ? 1.377 -3.956 -21.902 1.00 82.50 181 ILE A O 1
ATOM 1490 N N . SER A 1 182 ? 1.932 -2.060 -22.937 1.00 79.44 182 SER A N 1
ATOM 1491 C CA . SER A 1 182 ? 3.367 -2.361 -22.856 1.00 79.44 182 SER A CA 1
ATOM 1492 C C . SER A 1 182 ? 3.898 -2.142 -21.434 1.00 79.44 182 SER A C 1
ATOM 1494 O O . SER A 1 182 ? 3.468 -1.219 -20.741 1.00 79.44 182 SER A O 1
ATOM 1496 N N . ASP A 1 183 ? 4.877 -2.942 -20.998 1.00 71.44 183 ASP A N 1
ATOM 1497 C CA . ASP A 1 183 ? 5.539 -2.731 -19.697 1.00 71.44 183 ASP A CA 1
ATOM 1498 C C . ASP A 1 183 ? 6.114 -1.303 -19.591 1.00 71.44 183 ASP A C 1
ATOM 1500 O O . ASP A 1 183 ? 5.978 -0.630 -18.566 1.00 71.44 183 ASP A O 1
ATOM 1504 N N . ASN A 1 184 ? 6.659 -0.794 -20.702 1.00 74.94 184 ASN A N 1
ATOM 1505 C CA . ASN A 1 184 ? 7.164 0.574 -20.826 1.00 74.94 184 ASN A CA 1
ATOM 1506 C C . ASN A 1 184 ? 6.068 1.638 -20.694 1.00 74.94 184 ASN A C 1
ATOM 1508 O O . ASN A 1 184 ? 6.357 2.761 -20.294 1.00 74.94 184 ASN A O 1
ATOM 1512 N N . PHE A 1 185 ? 4.815 1.324 -21.034 1.00 78.75 185 PHE A N 1
ATOM 1513 C CA . PHE A 1 185 ? 3.712 2.263 -20.866 1.00 78.75 185 PHE A CA 1
ATOM 1514 C C . PHE A 1 185 ? 3.396 2.473 -19.388 1.00 78.75 185 PHE A C 1
ATOM 1516 O O . PHE A 1 185 ? 3.248 3.617 -18.966 1.00 78.75 185 PHE A O 1
ATOM 1523 N N . ILE A 1 186 ? 3.331 1.402 -18.590 1.00 78.50 186 ILE A N 1
ATOM 1524 C CA . ILE A 1 186 ? 3.068 1.525 -17.150 1.00 78.50 186 ILE A CA 1
ATOM 1525 C C . ILE A 1 186 ? 4.221 2.281 -16.486 1.00 78.50 186 ILE A C 1
ATOM 1527 O O . ILE A 1 186 ? 3.985 3.277 -15.805 1.00 78.50 186 ILE A O 1
ATOM 1531 N N . SER A 1 187 ? 5.465 1.867 -16.737 1.00 77.62 187 SER A N 1
ATOM 1532 C CA . SER A 1 187 ? 6.639 2.475 -16.105 1.00 77.62 187 SER A CA 1
ATOM 1533 C C . SER A 1 187 ? 6.871 3.933 -16.524 1.00 77.62 187 SER A C 1
ATOM 1535 O O . SER A 1 187 ? 7.156 4.761 -15.661 1.00 77.62 187 SER A O 1
ATOM 1537 N N . ASN A 1 188 ? 6.660 4.300 -17.795 1.00 81.19 188 ASN A N 1
ATOM 1538 C CA . ASN A 1 188 ? 6.832 5.688 -18.250 1.00 81.19 188 ASN A CA 1
ATOM 1539 C C . ASN A 1 188 ? 5.714 6.637 -17.799 1.00 81.19 188 ASN A C 1
ATOM 1541 O O . ASN A 1 188 ? 5.929 7.848 -17.798 1.00 81.19 188 ASN A O 1
ATOM 1545 N N . ASN A 1 189 ? 4.527 6.128 -17.454 1.00 83.38 189 ASN A N 1
ATOM 1546 C CA . ASN A 1 189 ? 3.368 6.963 -17.116 1.00 83.38 189 ASN A CA 1
ATOM 1547 C C . ASN A 1 189 ? 2.983 6.910 -15.633 1.00 83.38 189 ASN A C 1
ATOM 1549 O O . ASN A 1 189 ? 2.125 7.680 -15.202 1.00 83.38 189 ASN A O 1
ATOM 1553 N N . ILE A 1 190 ? 3.615 6.058 -14.820 1.00 83.94 190 ILE A N 1
ATOM 1554 C CA . ILE A 1 190 ? 3.264 5.915 -13.400 1.00 83.94 190 ILE A CA 1
ATOM 1555 C C . ILE A 1 190 ? 3.407 7.228 -12.613 1.00 83.94 190 ILE A C 1
ATOM 1557 O O . ILE A 1 190 ? 2.622 7.503 -11.703 1.00 83.94 190 ILE A O 1
ATOM 1561 N N . TRP A 1 191 ? 4.357 8.088 -12.994 1.00 85.12 191 TRP A N 1
ATOM 1562 C CA . TRP A 1 191 ? 4.536 9.397 -12.367 1.00 85.12 191 TRP A CA 1
ATOM 1563 C C . TRP A 1 191 ? 3.280 10.272 -12.477 1.00 85.12 191 TRP A C 1
ATOM 1565 O O . TRP A 1 191 ? 2.999 11.025 -11.547 1.00 85.12 191 TRP A O 1
ATOM 1575 N N . ILE A 1 192 ? 2.492 10.136 -13.554 1.00 89.06 192 ILE A N 1
ATOM 1576 C CA . ILE A 1 192 ? 1.234 10.872 -13.760 1.00 89.06 192 ILE A CA 1
ATOM 1577 C C . ILE A 1 192 ? 0.231 10.488 -12.675 1.00 89.06 192 ILE A C 1
ATOM 1579 O O . ILE A 1 192 ? -0.448 11.352 -12.124 1.00 89.06 192 ILE A O 1
ATOM 1583 N N . ILE A 1 193 ? 0.168 9.200 -12.325 1.00 86.94 193 ILE A N 1
ATOM 1584 C CA . ILE A 1 193 ? -0.720 8.696 -11.275 1.00 86.94 193 ILE A CA 1
ATOM 1585 C C . ILE A 1 193 ? -0.305 9.275 -9.922 1.00 86.94 193 ILE A C 1
ATOM 1587 O O . ILE A 1 193 ? -1.148 9.813 -9.208 1.00 86.94 193 ILE A O 1
ATOM 1591 N N . PHE A 1 194 ? 0.985 9.244 -9.576 1.00 87.56 194 PHE A N 1
ATOM 1592 C CA . PHE A 1 194 ? 1.452 9.799 -8.299 1.00 87.56 194 PHE A CA 1
ATOM 1593 C C . PHE A 1 194 ? 1.301 11.315 -8.218 1.00 87.56 194 PHE A C 1
ATOM 1595 O O . PHE A 1 194 ? 0.886 11.834 -7.182 1.00 87.56 194 PHE A O 1
ATOM 1602 N N . PHE A 1 195 ? 1.563 12.020 -9.316 1.00 91.12 195 PHE A N 1
ATOM 1603 C CA . PHE A 1 195 ? 1.358 13.459 -9.401 1.00 91.12 195 PHE A CA 1
ATOM 1604 C C . PHE A 1 195 ? -0.129 13.824 -9.288 1.00 91.12 195 PHE A C 1
ATOM 1606 O O . PHE A 1 195 ? -0.493 14.708 -8.514 1.00 91.12 195 PHE A O 1
ATOM 1613 N N . GLY A 1 196 ? -1.008 13.086 -9.972 1.00 89.75 196 GLY A N 1
ATOM 1614 C CA . GLY A 1 196 ? -2.459 13.235 -9.864 1.00 89.75 196 GLY A CA 1
ATOM 1615 C C . GLY A 1 196 ? -2.974 12.973 -8.446 1.00 89.75 196 GLY A C 1
ATOM 1616 O O . GLY A 1 196 ? -3.754 13.766 -7.918 1.00 89.75 196 GLY A O 1
ATOM 1617 N N . LEU A 1 197 ? -2.486 11.918 -7.784 1.00 87.00 197 LEU A N 1
ATOM 1618 C CA . LEU A 1 197 ? -2.796 11.633 -6.379 1.00 87.00 197 LEU A CA 1
ATOM 1619 C C . LEU A 1 197 ? -2.311 12.753 -5.447 1.00 87.00 197 LEU A C 1
ATOM 1621 O O . LEU A 1 197 ? -3.045 13.140 -4.536 1.00 87.00 197 LEU A O 1
ATOM 1625 N N . ALA A 1 198 ? -1.121 13.312 -5.683 1.00 89.88 198 ALA A N 1
ATOM 1626 C CA . ALA A 1 198 ? -0.604 14.438 -4.908 1.00 89.88 198 ALA A CA 1
ATOM 1627 C C . ALA A 1 198 ? -1.484 15.691 -5.064 1.00 89.88 198 ALA A C 1
ATOM 1629 O O . ALA A 1 198 ? -1.833 16.322 -4.065 1.00 89.88 198 ALA A O 1
ATOM 1630 N N . ILE A 1 199 ? -1.904 16.019 -6.293 1.00 92.75 199 ILE A N 1
ATOM 1631 C CA . ILE A 1 199 ? -2.828 17.132 -6.570 1.00 92.75 199 ILE A CA 1
ATOM 1632 C C . ILE A 1 199 ? -4.176 16.898 -5.884 1.00 92.75 199 ILE A C 1
ATOM 1634 O O . ILE A 1 199 ? -4.711 17.803 -5.242 1.00 92.75 199 ILE A O 1
ATOM 1638 N N . PHE A 1 200 ? -4.720 15.685 -5.977 1.00 89.25 200 PHE A N 1
ATOM 1639 C CA . PHE A 1 200 ? -5.984 15.331 -5.339 1.00 89.25 200 PHE A CA 1
ATOM 1640 C C . PHE A 1 200 ? -5.916 15.479 -3.812 1.00 89.25 200 PHE A C 1
ATOM 1642 O O . PHE A 1 200 ? -6.802 16.089 -3.209 1.00 89.25 200 PHE A O 1
ATOM 1649 N N . GLN A 1 201 ? -4.843 14.995 -3.179 1.00 87.75 201 GLN A N 1
ATOM 1650 C CA . GLN A 1 201 ? -4.623 15.169 -1.740 1.00 87.75 201 GLN A CA 1
ATOM 1651 C C . GLN A 1 201 ? -4.436 16.641 -1.355 1.00 87.75 201 GLN A C 1
ATOM 1653 O O . GLN A 1 201 ? -4.978 17.088 -0.341 1.00 87.75 201 GLN A O 1
ATOM 1658 N N . LEU A 1 202 ? -3.726 17.422 -2.175 1.00 91.56 202 LEU A N 1
ATOM 1659 C CA . LEU A 1 202 ? -3.578 18.861 -1.972 1.00 91.56 202 LEU A CA 1
ATOM 1660 C C . LEU A 1 202 ? -4.937 19.570 -2.029 1.00 91.56 202 LEU A C 1
ATOM 1662 O O . LEU A 1 202 ? -5.247 20.375 -1.150 1.00 91.56 202 LEU A O 1
ATOM 1666 N N . PHE A 1 203 ? -5.778 19.234 -3.008 1.00 91.75 203 PHE A N 1
ATOM 1667 C CA . PHE A 1 203 ? -7.125 19.786 -3.129 1.00 91.75 203 PHE A CA 1
ATOM 1668 C C . PHE A 1 203 ? -7.988 19.464 -1.901 1.00 91.75 203 PHE A C 1
ATOM 1670 O O . PHE A 1 203 ? -8.622 20.363 -1.343 1.00 91.75 203 PHE A O 1
ATOM 1677 N N . GLN A 1 204 ? -7.967 18.214 -1.421 1.00 86.44 204 GLN A N 1
ATOM 1678 C CA . GLN A 1 204 ? -8.669 17.836 -0.189 1.00 86.44 204 GLN A CA 1
ATOM 1679 C C . GLN A 1 204 ? -8.178 18.639 1.023 1.00 86.44 204 GLN A C 1
ATOM 1681 O O . GLN A 1 204 ? -8.987 19.139 1.813 1.00 86.44 204 GLN A O 1
ATOM 1686 N N . LEU A 1 205 ? -6.860 18.807 1.161 1.00 87.44 205 LEU A N 1
ATOM 1687 C CA . LEU A 1 205 ? -6.262 19.564 2.258 1.00 87.44 205 LEU A CA 1
ATOM 1688 C C . LEU A 1 205 ? -6.681 21.042 2.226 1.00 87.44 205 LEU A C 1
ATOM 1690 O O . LEU A 1 205 ? -6.967 21.622 3.274 1.00 87.44 205 LEU A O 1
ATOM 1694 N N . LEU A 1 206 ? -6.745 21.648 1.036 1.00 89.50 206 LEU A N 1
ATOM 1695 C CA . LEU A 1 206 ? -7.178 23.035 0.852 1.00 89.50 206 LEU A CA 1
ATOM 1696 C C . LEU A 1 206 ? -8.678 23.216 1.109 1.00 89.50 206 LEU A C 1
ATOM 1698 O O . LEU A 1 206 ? -9.062 24.194 1.750 1.00 89.50 206 LEU A O 1
ATOM 1702 N N . LYS A 1 207 ? -9.523 22.269 0.677 1.00 86.50 207 LYS A N 1
ATOM 1703 C CA . LYS A 1 207 ? -10.968 22.290 0.958 1.00 86.50 207 LYS A CA 1
ATOM 1704 C C . LYS A 1 207 ? -11.243 22.215 2.461 1.00 86.50 207 LYS A C 1
ATOM 1706 O O . LYS A 1 207 ? -12.049 22.983 2.972 1.00 86.50 207 LYS A O 1
ATOM 1711 N N . THR A 1 208 ? -10.514 21.359 3.175 1.00 73.69 208 THR A N 1
ATOM 1712 C CA . THR A 1 208 ? -10.666 21.181 4.630 1.00 73.69 208 THR A CA 1
ATOM 1713 C C . THR A 1 208 ? -10.225 22.414 5.434 1.00 73.69 208 THR A C 1
ATOM 1715 O O . THR A 1 208 ? -10.641 22.568 6.570 1.00 73.69 208 THR A O 1
ATOM 1718 N N . ARG A 1 209 ? -9.399 23.314 4.872 1.00 61.81 209 ARG A N 1
ATOM 1719 C CA . ARG A 1 209 ? -9.022 24.589 5.520 1.00 61.81 209 ARG A CA 1
ATOM 1720 C C . ARG A 1 209 ? -10.076 25.696 5.399 1.00 61.81 209 ARG A C 1
ATOM 1722 O O . ARG A 1 209 ? -9.944 26.698 6.091 1.00 61.81 209 ARG A O 1
ATOM 1729 N N . LYS A 1 210 ? -11.027 25.572 4.467 1.00 53.31 210 LYS A N 1
ATOM 1730 C CA . LYS A 1 210 ? -12.070 26.583 4.208 1.00 53.31 210 LYS A CA 1
ATOM 1731 C C . LYS A 1 210 ? -13.384 26.306 4.953 1.00 53.31 210 LYS A C 1
ATOM 1733 O O . LYS A 1 210 ? -14.252 27.170 4.934 1.00 53.31 210 LYS A O 1
ATOM 1738 N N . SER A 1 211 ? -13.523 25.120 5.546 1.00 45.03 211 SER A N 1
ATOM 1739 C CA . SER A 1 211 ? -14.624 24.728 6.436 1.00 45.03 211 SER A CA 1
ATOM 1740 C C . SER A 1 211 ? -14.203 24.875 7.888 1.00 45.03 211 SER A C 1
ATOM 1742 O O . SER A 1 211 ? -15.135 24.955 8.713 1.00 45.03 211 SER A O 1
#

Foldseek 3Di:
DQLVLLLQVLLVLQLVVQQPDDPLLVVLLLQCVVDHPVLSLLLLLLQLVLLLVLLVVLLVCLVVDPPDVVNVLVLLVLLLVVLLVVLVLLADDPVVCVVPPVNSDPCVVDRSNVVSNVVNVSPSVSNVVSSVVSNVCPVVVSHDSPPVSNVSNSVSNSNNNSVSSVVNSVVVVVCCVVVVAPPCRCSNCVSVVSNVVSVVSVVVSVVVVVD

Secondary structure (DSSP, 8-state):
-HHHHHHHHHHHHHHHHHSS--HHHHHHHHHHHHS-HHHHHHHHHHHHHHHHHHHHHHHHHTTT----HHHHHHHHHHHHHHHHHHHHHHS--TTTGGGTT--S-GGGGS-HHHHHHHHHHT-TTHHHHHHHHHHHHHHTTSS--SHHHHHHHHHHHHHHHHHHHHHHHHHHHHHHHTTSS-HHHHHHHHHHHHHHHHHHHHHHHHHHTT-

Radius of gyration: 18.28 Å; chains: 1; bounding box: 44×42×48 Å

Sequence (211 aa):
MKYLKNFIVGFLVSFVGSIPLGYLNFIGFEIYNKSNFTQLLYYLFGVVIIEAIVISSTFYFANKLLLNPKLKKYISIFSI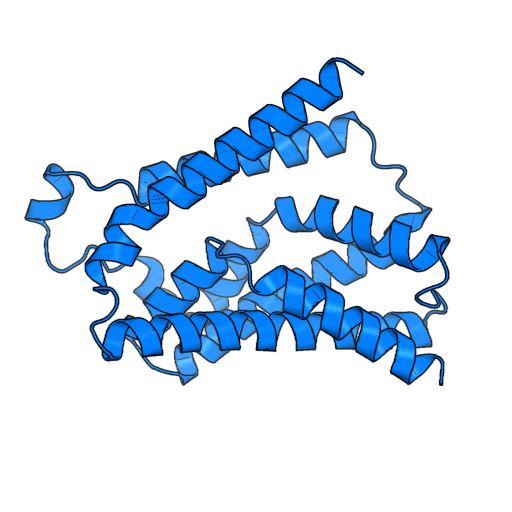VFLIFIAIYFYPSEYKKIENNNHAVTFLMYPPFIIGLILSSLNFAQIPFWFSWNIFLVNENYISSDKNIGFIYILGTIIGTFFGMLLLVLGLKKITNQGIISDNFISNNIWIIFFGLAIFQLFQLLKTRKS